Protein AF-X0W3Q6-F1 (afdb_monomer_lite)

Organism: NCBI:txid412755

pLDDT: mean 81.54, std 12.42, range [46.34, 95.19]

Radius of gyration: 30.6 Å; chains: 1; bounding box: 68×30×89 Å

Structure (mmCIF, N/CA/C/O backbone):
data_AF-X0W3Q6-F1
#
_entry.id   AF-X0W3Q6-F1
#
loop_
_atom_site.group_PDB
_atom_site.id
_atom_site.type_symbol
_atom_site.label_atom_id
_atom_site.label_alt_id
_atom_site.label_comp_id
_atom_site.label_asym_id
_atom_site.label_entity_id
_atom_site.label_seq_id
_atom_site.pdbx_PDB_ins_code
_atom_site.Cartn_x
_atom_site.Cartn_y
_atom_site.Cartn_z
_atom_site.occupancy
_atom_site.B_iso_or_equiv
_atom_site.auth_seq_id
_atom_site.auth_comp_id
_atom_site.auth_asym_id
_atom_site.auth_atom_id
_atom_site.pdbx_PDB_model_num
ATOM 1 N N . MET A 1 1 ? -10.910 -12.663 31.900 1.00 65.50 1 MET A N 1
ATOM 2 C CA . MET A 1 1 ? -11.424 -12.763 33.274 1.00 65.50 1 MET A CA 1
ATOM 3 C C . MET A 1 1 ? -12.333 -11.570 33.525 1.00 65.50 1 MET A C 1
ATOM 5 O O . MET A 1 1 ? -13.528 -11.767 33.482 1.00 65.50 1 MET A O 1
ATOM 9 N N . GLU A 1 2 ? -11.814 -10.348 33.503 1.00 75.50 2 GLU A N 1
ATOM 10 C CA . GLU A 1 2 ? -12.543 -9.056 33.569 1.00 75.50 2 GLU A CA 1
ATOM 11 C C . GLU A 1 2 ? -13.920 -8.941 32.879 1.00 75.50 2 GLU A C 1
ATOM 13 O O . GLU A 1 2 ? -14.915 -8.566 33.488 1.00 75.50 2 GLU A O 1
ATOM 18 N N . PHE A 1 3 ? -14.022 -9.286 31.587 1.00 84.75 3 PHE A N 1
ATOM 19 C CA . PHE A 1 3 ? -15.305 -9.237 30.864 1.00 84.75 3 PHE A CA 1
ATOM 20 C C . PHE A 1 3 ? -16.333 -10.222 31.437 1.00 84.75 3 PHE A C 1
ATOM 22 O O . PHE A 1 3 ? -17.526 -9.942 31.452 1.00 84.75 3 PHE A O 1
ATOM 29 N N . ILE A 1 4 ? -15.854 -11.376 31.903 1.00 88.94 4 ILE A N 1
ATOM 30 C CA . ILE A 1 4 ? -16.673 -12.423 32.513 1.00 88.94 4 ILE A CA 1
ATOM 31 C C . ILE A 1 4 ? -17.141 -11.953 33.893 1.00 88.94 4 ILE A C 1
ATOM 33 O O . ILE A 1 4 ? -18.298 -12.152 34.231 1.00 88.94 4 ILE A O 1
ATOM 37 N N . GLU A 1 5 ? -16.282 -11.272 34.653 1.00 89.88 5 GLU A N 1
ATOM 38 C CA . GLU A 1 5 ? -16.641 -10.686 35.948 1.00 89.88 5 GLU A CA 1
ATOM 39 C C . GLU A 1 5 ? -17.729 -9.622 35.808 1.00 89.88 5 GLU A C 1
ATOM 41 O O . GLU A 1 5 ? -18.744 -9.685 36.497 1.00 89.88 5 GLU A O 1
ATOM 46 N N . ALA A 1 6 ? -17.589 -8.709 34.848 1.00 90.69 6 ALA A N 1
ATOM 47 C CA . ALA A 1 6 ? -18.643 -7.746 34.571 1.00 90.69 6 ALA A CA 1
ATOM 48 C C . ALA A 1 6 ? -19.956 -8.412 34.129 1.00 90.69 6 ALA A C 1
ATOM 50 O O . ALA A 1 6 ? -21.031 -7.996 34.555 1.00 90.69 6 ALA A O 1
ATOM 51 N N . PHE A 1 7 ? -19.885 -9.480 33.330 1.00 92.75 7 PHE A N 1
ATOM 52 C CA . PHE A 1 7 ? -21.066 -10.263 32.965 1.00 92.75 7 PHE A CA 1
ATOM 53 C C . PHE A 1 7 ? -21.699 -10.971 34.165 1.00 92.75 7 PHE A C 1
ATOM 55 O O . PHE A 1 7 ? -22.921 -10.976 34.279 1.00 92.75 7 PHE A O 1
ATOM 62 N N . HIS A 1 8 ? -20.899 -11.507 35.086 1.00 94.00 8 HIS A N 1
ATOM 63 C CA . HIS A 1 8 ? -21.403 -12.091 36.326 1.00 94.00 8 HIS A CA 1
ATOM 64 C C . HIS A 1 8 ? -22.019 -11.044 37.253 1.00 94.00 8 HIS A C 1
ATOM 66 O O . HIS A 1 8 ? -22.995 -11.354 37.928 1.00 94.00 8 HIS A O 1
ATOM 72 N N . LEU A 1 9 ? -21.514 -9.807 37.275 1.00 93.19 9 LEU A N 1
ATOM 73 C CA . LEU A 1 9 ? -22.143 -8.700 38.005 1.00 93.19 9 LEU A CA 1
ATOM 74 C C . LEU A 1 9 ? -23.508 -8.338 37.402 1.00 93.19 9 LEU A C 1
ATOM 76 O O . LEU A 1 9 ? -24.475 -8.158 38.145 1.00 93.19 9 LEU A O 1
ATOM 80 N N . ILE A 1 10 ? -23.615 -8.309 36.069 1.00 93.69 10 ILE A N 1
ATOM 81 C CA . ILE A 1 10 ? -24.892 -8.112 35.366 1.00 93.69 10 ILE A CA 1
ATOM 82 C C . ILE A 1 10 ? -25.853 -9.267 35.672 1.00 93.69 10 ILE A C 1
ATOM 84 O O . ILE A 1 10 ? -27.003 -9.025 36.029 1.00 93.69 10 ILE A O 1
ATOM 88 N N . GLU A 1 11 ? -25.394 -10.513 35.585 1.00 93.81 11 GLU A N 1
ATOM 89 C CA . GLU A 1 11 ? -26.197 -11.701 35.890 1.00 93.81 11 GLU A CA 1
ATOM 90 C C . GLU A 1 11 ? -26.662 -11.709 37.353 1.00 93.81 11 GLU A C 1
ATOM 92 O O . GLU A 1 11 ? -27.844 -11.896 37.626 1.00 93.81 11 GLU A O 1
ATOM 97 N N . SER A 1 12 ? -25.764 -11.417 38.296 1.00 93.38 12 SER A N 1
ATOM 98 C CA . SER A 1 12 ? -26.073 -11.344 39.730 1.00 93.38 12 SER A CA 1
ATOM 99 C C . SER A 1 12 ? -27.100 -10.255 40.038 1.00 93.38 12 SER A C 1
ATOM 101 O O . SER A 1 12 ? -27.934 -10.432 40.923 1.00 93.38 12 SER A O 1
ATOM 103 N N . SER A 1 13 ? -27.104 -9.158 39.271 1.00 94.19 13 SER A N 1
ATOM 104 C CA . SER A 1 13 ? -28.107 -8.097 39.414 1.00 94.19 13 SER A CA 1
ATOM 105 C C . SER A 1 13 ? -29.538 -8.575 39.116 1.00 94.19 13 SER A C 1
ATOM 107 O O . SER A 1 13 ? -30.487 -8.014 39.662 1.00 94.19 13 SER A O 1
ATOM 109 N N . LEU A 1 14 ? -29.715 -9.629 38.304 1.00 92.50 14 LEU A N 1
ATOM 110 C CA . LEU A 1 14 ? -31.033 -10.203 37.990 1.00 92.50 14 LEU A CA 1
ATOM 111 C C . LEU A 1 14 ? -31.634 -10.987 39.163 1.00 92.50 14 LEU A C 1
ATOM 113 O O . LEU A 1 14 ? -32.852 -11.145 39.224 1.00 92.50 14 LEU A O 1
ATOM 117 N N . TYR A 1 15 ? -30.795 -11.465 40.083 1.00 92.94 15 TYR A N 1
ATOM 118 C CA . TYR A 1 15 ? -31.214 -12.228 41.258 1.00 92.94 15 TYR A CA 1
ATOM 119 C C . TYR A 1 15 ? -31.357 -11.361 42.514 1.00 92.94 15 TYR A C 1
ATOM 121 O O . TYR A 1 15 ? -31.735 -11.875 43.568 1.00 92.94 15 TYR A O 1
ATOM 129 N N . GLU A 1 16 ? -31.073 -10.057 42.422 1.00 92.38 16 GLU A N 1
ATOM 130 C CA . GLU A 1 16 ? -31.177 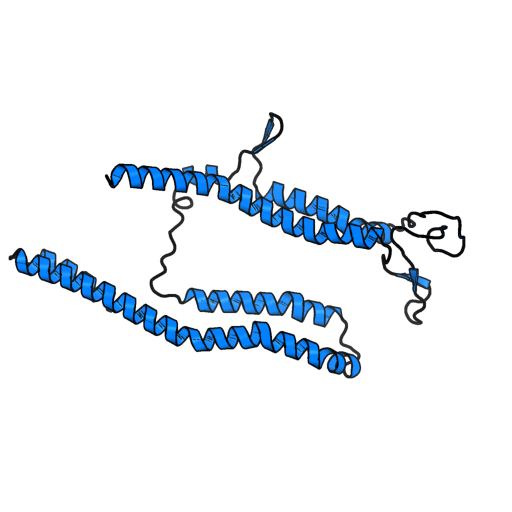-9.163 43.568 1.00 92.38 16 GLU A CA 1
ATOM 131 C C . GLU A 1 16 ? -32.609 -8.710 43.851 1.00 92.38 16 GLU A C 1
ATOM 133 O O . GLU A 1 16 ? -33.370 -8.325 42.962 1.00 92.38 16 GLU A O 1
ATOM 138 N N . SER A 1 17 ? -32.963 -8.727 45.136 1.00 88.31 17 SER A N 1
ATOM 139 C CA . SER A 1 17 ? -34.328 -8.443 45.601 1.00 88.31 17 SER A CA 1
ATOM 140 C C . SER A 1 17 ? -34.601 -6.950 45.798 1.00 88.31 17 SER A C 1
ATOM 142 O O . SER A 1 17 ? -35.742 -6.507 45.652 1.00 88.31 17 SER A O 1
ATOM 144 N N . SER A 1 18 ? -33.569 -6.154 46.106 1.00 93.62 18 SER A N 1
ATOM 145 C CA . SER A 1 18 ? -33.700 -4.707 46.282 1.00 93.62 18 SER A CA 1
ATOM 146 C C . SER A 1 18 ? -33.246 -3.944 45.037 1.00 93.62 18 SER A C 1
ATOM 148 O O . SER A 1 18 ? -32.168 -4.166 44.480 1.00 93.62 18 SER A O 1
ATOM 150 N N . ASN A 1 19 ? -34.075 -2.994 44.600 1.00 91.00 19 ASN A N 1
ATOM 151 C CA . ASN A 1 19 ? -33.812 -2.230 43.380 1.00 91.00 19 ASN A CA 1
ATOM 152 C C . ASN A 1 19 ? -32.535 -1.373 43.478 1.00 91.00 19 ASN A C 1
ATOM 154 O O . ASN A 1 19 ? -31.835 -1.199 42.487 1.00 91.00 19 ASN A O 1
ATOM 158 N N . GLU A 1 20 ? -32.215 -0.871 44.670 1.00 94.44 20 GLU A N 1
ATOM 159 C CA . GLU A 1 20 ? -31.005 -0.082 44.928 1.00 94.44 20 GLU A CA 1
ATOM 160 C C . GLU A 1 20 ? -29.727 -0.912 44.734 1.00 94.44 20 GLU A C 1
ATOM 162 O O . GLU A 1 20 ? -28.790 -0.474 44.070 1.00 94.44 20 GLU A O 1
ATOM 167 N N . ARG A 1 21 ? -29.718 -2.157 45.222 1.00 91.38 21 ARG A N 1
ATOM 168 C CA . ARG A 1 21 ? -28.568 -3.066 45.115 1.00 91.38 21 ARG A CA 1
ATOM 169 C C . ARG A 1 21 ? -28.396 -3.607 43.698 1.00 91.38 21 ARG A C 1
ATOM 171 O O . ARG A 1 21 ? -27.273 -3.737 43.218 1.00 91.38 21 ARG A O 1
ATOM 178 N N . ARG A 1 22 ? -29.510 -3.821 42.989 1.00 93.94 22 ARG A N 1
ATOM 179 C CA . ARG A 1 22 ? -29.509 -4.107 41.548 1.00 93.94 22 ARG A CA 1
ATOM 180 C C . ARG A 1 22 ? -28.828 -2.992 40.753 1.00 93.94 22 ARG A C 1
ATOM 182 O O . ARG A 1 22 ? -27.943 -3.281 39.954 1.00 93.94 22 ARG A O 1
ATOM 189 N N . LEU A 1 23 ? -29.213 -1.733 40.982 1.00 93.62 23 LEU A N 1
ATOM 190 C CA . LEU A 1 23 ? -28.605 -0.583 40.304 1.00 93.62 23 LEU A CA 1
ATOM 191 C C . LEU A 1 23 ? -27.118 -0.447 40.651 1.00 93.62 23 LEU A C 1
ATOM 193 O O . LEU A 1 23 ? -26.311 -0.297 39.741 1.00 93.62 23 LEU A O 1
ATOM 197 N N . SER A 1 24 ? -26.732 -0.615 41.922 1.00 94.44 24 SER A N 1
ATOM 198 C CA . SER A 1 24 ? -25.316 -0.527 42.301 1.00 94.44 24 SER A CA 1
ATOM 199 C C . SER A 1 24 ? -24.453 -1.620 41.659 1.00 94.44 24 SER A C 1
ATOM 201 O O . SER A 1 24 ? -23.296 -1.372 41.333 1.00 94.44 24 SER A O 1
ATOM 203 N N . LEU A 1 25 ? -24.986 -2.837 41.474 1.00 93.94 25 LEU A N 1
ATOM 204 C CA . LEU A 1 25 ? -24.281 -3.917 40.770 1.00 93.94 25 LEU A CA 1
ATOM 205 C C . LEU A 1 25 ? -24.125 -3.623 39.275 1.00 93.94 25 LEU A C 1
ATOM 207 O O . LEU A 1 25 ? -23.065 -3.895 38.712 1.00 93.94 25 LEU A O 1
ATOM 211 N N . LEU A 1 26 ? -25.149 -3.044 38.643 1.00 94.00 26 LEU A N 1
ATOM 212 C CA . LEU A 1 26 ? -25.072 -2.609 37.248 1.00 94.00 26 LEU A CA 1
ATOM 213 C C . LEU A 1 26 ? -24.040 -1.491 37.076 1.00 94.00 26 LEU A C 1
ATOM 215 O O . LEU A 1 26 ? -23.174 -1.606 36.208 1.00 94.00 26 LEU A O 1
ATOM 219 N N . ASP A 1 27 ? -24.052 -0.478 37.942 1.00 94.56 27 ASP A N 1
ATOM 220 C CA . ASP A 1 27 ? -23.042 0.586 37.941 1.00 94.56 27 ASP A CA 1
ATOM 221 C C . ASP A 1 27 ? -21.639 0.015 38.154 1.00 94.56 27 ASP A C 1
ATOM 223 O O . ASP A 1 27 ? -20.701 0.385 37.446 1.00 94.56 27 ASP A O 1
ATOM 227 N N . LYS A 1 28 ? -21.492 -0.961 39.060 1.00 94.12 28 LYS A N 1
ATOM 228 C CA . LYS A 1 28 ? -20.208 -1.630 39.273 1.00 94.12 28 LYS A CA 1
ATOM 229 C C . LYS A 1 28 ? -19.759 -2.426 38.050 1.00 94.12 28 LYS A C 1
ATOM 231 O O . LYS A 1 28 ? -18.580 -2.398 37.716 1.00 94.12 28 LYS A O 1
ATOM 236 N N . SER A 1 29 ? -20.677 -3.100 37.360 1.00 94.31 29 SER A N 1
ATOM 237 C CA . SER A 1 29 ? -20.360 -3.824 36.125 1.00 94.31 29 SER A CA 1
ATOM 238 C C . SER A 1 29 ? -19.881 -2.887 35.012 1.00 94.31 29 SER A C 1
ATOM 240 O O . SER A 1 29 ? -18.928 -3.212 34.304 1.00 94.31 29 SER A O 1
ATOM 242 N N . LEU A 1 30 ? -20.485 -1.699 34.898 1.00 91.81 30 LEU A N 1
ATOM 243 C CA . LEU A 1 30 ? -20.070 -0.670 33.948 1.00 91.81 30 LEU A CA 1
ATOM 244 C C . LEU A 1 30 ? -18.689 -0.115 34.300 1.00 91.81 30 LEU A C 1
ATOM 246 O O . LEU A 1 30 ? -17.827 -0.039 33.428 1.00 91.81 30 LEU A O 1
ATOM 250 N N . ASP A 1 31 ? -18.473 0.222 35.571 1.00 94.38 31 ASP A N 1
ATOM 251 C CA . ASP A 1 31 ? -17.196 0.713 36.097 1.00 94.38 31 ASP A CA 1
ATOM 252 C C . ASP A 1 31 ? -16.052 -0.274 35.821 1.00 94.38 31 ASP A C 1
ATOM 254 O O . ASP A 1 31 ? -15.012 0.115 35.285 1.00 94.38 31 ASP A O 1
ATOM 258 N N . VAL A 1 32 ? -16.277 -1.567 36.084 1.00 93.94 32 VAL A N 1
ATOM 259 C CA . VAL A 1 32 ? -15.313 -2.636 35.788 1.00 93.94 32 VAL A CA 1
ATOM 260 C C . VAL A 1 32 ? -15.036 -2.712 34.285 1.00 93.94 32 VAL A C 1
ATOM 262 O O . VAL A 1 32 ? -13.881 -2.650 33.881 1.00 93.94 32 VAL A O 1
ATOM 265 N N . ILE A 1 33 ? -16.055 -2.762 33.416 1.00 91.25 33 ILE A N 1
ATOM 266 C CA . ILE A 1 33 ? -15.826 -2.836 31.956 1.00 91.25 33 ILE A CA 1
ATOM 267 C C . ILE A 1 33 ? -15.031 -1.635 31.445 1.00 91.25 33 ILE A C 1
ATOM 269 O O . ILE A 1 33 ? -14.123 -1.804 30.622 1.00 91.25 33 ILE A O 1
ATOM 273 N N . LEU A 1 34 ? -15.386 -0.426 31.879 1.00 90.19 34 LEU A N 1
ATOM 274 C CA . LEU A 1 34 ? -14.767 0.805 31.400 1.00 90.19 34 LEU A CA 1
ATOM 275 C C . LEU A 1 34 ? -13.324 0.928 31.885 1.00 90.19 34 LEU A C 1
ATOM 277 O O . LEU A 1 34 ? -12.436 1.177 31.065 1.00 90.19 34 LEU A O 1
ATOM 281 N N . THR A 1 35 ? -13.088 0.697 33.176 1.00 92.50 35 THR A N 1
ATOM 282 C CA . THR A 1 35 ? -11.751 0.747 33.779 1.00 92.50 35 THR A CA 1
ATOM 283 C C . THR A 1 35 ? -10.838 -0.295 33.144 1.00 92.50 35 THR A C 1
ATOM 285 O O . THR A 1 35 ? -9.761 0.038 32.658 1.00 92.50 35 THR A O 1
ATOM 288 N N . GLU A 1 36 ? -11.313 -1.527 32.985 1.00 89.94 36 GLU A N 1
ATOM 289 C CA . GLU A 1 36 ? -10.529 -2.609 32.384 1.00 89.94 36 GLU A CA 1
ATOM 290 C C . GLU A 1 36 ? -10.239 -2.380 30.898 1.00 89.94 36 GLU A C 1
ATOM 292 O O . GLU A 1 36 ? -9.167 -2.709 30.379 1.00 89.94 36 GLU A O 1
ATOM 297 N N . THR A 1 37 ? -11.191 -1.791 30.173 1.00 88.75 37 THR A N 1
ATOM 298 C CA . THR A 1 37 ? -10.968 -1.393 28.779 1.00 88.75 37 THR A CA 1
ATOM 299 C C . THR A 1 37 ? -9.913 -0.295 28.690 1.00 88.75 37 THR A C 1
ATOM 301 O O . THR A 1 37 ? -9.049 -0.344 27.806 1.00 88.75 37 THR A O 1
ATOM 304 N N . TYR A 1 38 ? -9.958 0.674 29.605 1.00 90.00 38 TYR A N 1
ATOM 305 C CA . TYR A 1 38 ? -8.978 1.746 29.695 1.00 90.00 38 TYR A CA 1
ATOM 306 C C . TYR A 1 38 ? -7.579 1.204 30.012 1.00 90.00 38 TYR A C 1
ATOM 308 O O . TYR A 1 38 ? -6.636 1.483 29.269 1.00 90.00 38 TYR A O 1
ATOM 316 N N . GLU A 1 39 ? -7.443 0.360 31.034 1.00 91.38 39 GLU A N 1
ATOM 317 C CA . GLU A 1 39 ? -6.160 -0.227 31.428 1.00 91.38 39 GLU A CA 1
ATOM 318 C C . GLU A 1 39 ? -5.556 -1.095 30.318 1.00 91.38 39 GLU A C 1
ATOM 320 O O . GLU A 1 39 ? -4.373 -0.959 29.988 1.00 91.38 39 GLU A O 1
ATOM 325 N N . LYS A 1 40 ? -6.363 -1.921 29.637 1.00 89.81 40 LYS A N 1
ATOM 326 C CA . LYS A 1 40 ? -5.898 -2.691 28.469 1.00 89.81 40 LYS A CA 1
ATOM 327 C C . LYS A 1 40 ? -5.403 -1.798 27.346 1.00 89.81 40 LYS A C 1
ATOM 329 O O . LYS A 1 40 ? -4.399 -2.119 26.707 1.00 89.81 40 LYS A O 1
ATOM 334 N N . MET A 1 41 ? -6.096 -0.692 27.082 1.00 89.44 41 MET A N 1
ATOM 335 C CA . MET A 1 41 ? -5.671 0.261 26.063 1.00 89.44 41 MET A CA 1
ATOM 336 C C . MET A 1 41 ? -4.366 0.957 26.464 1.00 89.44 41 MET A C 1
ATOM 338 O O . 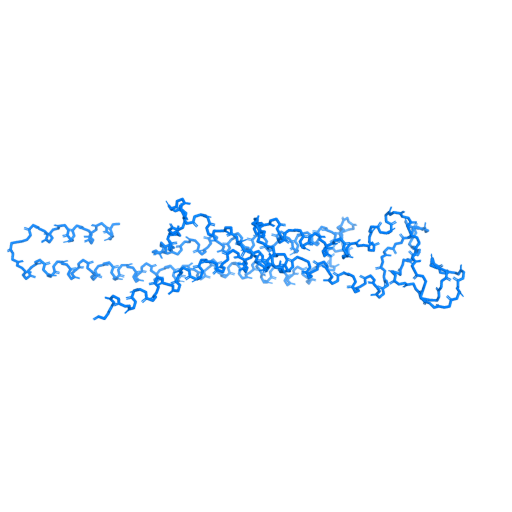MET A 1 41 ? -3.486 1.113 25.616 1.00 89.44 41 MET A O 1
ATOM 342 N N . LEU A 1 42 ? -4.208 1.311 27.741 1.00 91.69 42 LEU A N 1
ATOM 343 C CA . LEU A 1 42 ? -2.993 1.913 28.286 1.00 91.69 42 LEU A CA 1
ATOM 344 C C . LEU A 1 42 ? -1.792 0.965 28.156 1.00 91.69 42 LEU A C 1
ATOM 346 O O . LEU A 1 42 ? -0.750 1.346 27.616 1.00 91.69 42 LEU A O 1
ATOM 350 N N . HIS A 1 43 ? -1.954 -0.294 28.567 1.00 91.81 43 HIS A N 1
ATOM 351 C CA . HIS A 1 43 ? -0.923 -1.318 28.411 1.00 91.81 43 HIS A CA 1
ATOM 352 C C . HIS A 1 43 ? -0.593 -1.587 26.943 1.00 91.81 43 HIS A C 1
ATOM 354 O O . HIS A 1 43 ? 0.582 -1.687 26.587 1.00 91.81 43 HIS A O 1
ATOM 360 N N . TYR A 1 44 ? -1.602 -1.658 26.072 1.00 90.19 44 TYR A N 1
ATOM 361 C CA . TYR A 1 44 ? -1.388 -1.775 24.632 1.00 90.19 44 TYR A CA 1
ATOM 362 C C . TYR A 1 44 ? -0.568 -0.602 24.089 1.00 90.19 44 TYR A C 1
ATOM 364 O O . TYR A 1 44 ? 0.421 -0.834 23.398 1.00 90.19 44 TYR A O 1
ATOM 372 N N . ALA A 1 45 ? -0.925 0.640 24.432 1.00 90.19 45 ALA A N 1
ATOM 373 C CA . ALA A 1 45 ? -0.221 1.833 23.971 1.00 90.19 45 ALA A CA 1
ATOM 374 C C . ALA A 1 45 ? 1.252 1.830 24.406 1.00 90.19 45 ALA A C 1
ATOM 376 O O . ALA A 1 45 ? 2.139 2.101 23.594 1.00 90.19 45 ALA A O 1
ATOM 377 N N . HIS A 1 46 ? 1.525 1.451 25.657 1.00 91.88 46 HIS A N 1
ATOM 378 C CA . HIS A 1 46 ? 2.889 1.324 26.160 1.00 91.88 46 HIS A CA 1
ATOM 379 C C . HIS A 1 46 ? 3.673 0.222 25.425 1.00 91.88 46 HIS A C 1
ATOM 381 O O . HIS A 1 46 ? 4.797 0.444 24.965 1.00 91.88 46 HIS A O 1
ATOM 387 N N . ASN A 1 47 ? 3.058 -0.947 25.238 1.00 91.19 47 ASN A N 1
ATOM 388 C CA . ASN A 1 47 ? 3.678 -2.089 24.564 1.00 91.19 47 ASN A CA 1
ATOM 389 C C . ASN A 1 47 ? 3.880 -1.863 23.060 1.00 91.19 47 ASN A C 1
ATOM 391 O O . ASN A 1 47 ? 4.750 -2.495 22.462 1.00 91.19 47 ASN A O 1
ATOM 395 N N . LEU A 1 48 ? 3.139 -0.935 22.448 1.00 91.94 48 LEU A N 1
ATOM 396 C CA . LEU A 1 48 ? 3.272 -0.576 21.037 1.00 91.94 48 LEU A CA 1
ATOM 397 C C . LEU A 1 48 ? 4.586 0.148 20.715 1.00 91.94 48 LEU A C 1
ATOM 399 O O . LEU A 1 48 ? 5.036 0.120 19.568 1.00 91.94 48 LEU A O 1
ATOM 403 N N . LYS A 1 49 ? 5.230 0.770 21.711 1.00 91.31 49 LYS A N 1
ATOM 404 C CA . LYS A 1 49 ? 6.439 1.587 21.523 1.00 91.31 49 LYS A CA 1
ATOM 405 C C . LYS A 1 49 ? 7.594 0.803 20.901 1.00 91.31 49 LYS A C 1
ATOM 407 O O . LYS A 1 49 ? 8.242 1.290 19.974 1.00 91.31 49 LYS A O 1
ATOM 412 N N . SER A 1 50 ? 7.859 -0.403 21.403 1.00 92.06 50 SER A N 1
ATOM 413 C CA . SER A 1 50 ? 8.969 -1.232 20.912 1.00 92.06 50 SER A CA 1
ATOM 414 C C . SER A 1 50 ? 8.721 -1.739 19.479 1.00 92.06 50 SER A C 1
ATOM 416 O O . SER A 1 50 ? 9.547 -1.461 18.605 1.00 92.06 50 SER A O 1
ATOM 418 N N . PRO A 1 51 ? 7.566 -2.362 19.164 1.00 92.25 51 PRO A N 1
ATOM 419 C CA . PRO A 1 51 ? 7.241 -2.773 17.801 1.00 92.25 51 PRO A CA 1
ATOM 420 C C . PRO A 1 51 ? 7.221 -1.621 16.790 1.00 92.25 51 PRO A C 1
ATOM 422 O O . PRO A 1 51 ? 7.714 -1.788 15.676 1.00 92.25 51 PRO A O 1
ATOM 425 N N . ILE A 1 52 ? 6.700 -0.445 17.164 1.00 92.44 52 ILE A N 1
ATOM 426 C CA . ILE A 1 52 ? 6.709 0.734 16.284 1.00 92.44 52 ILE A CA 1
ATOM 427 C C . ILE A 1 52 ? 8.136 1.209 16.026 1.00 92.44 52 ILE A C 1
ATOM 429 O O . ILE A 1 52 ? 8.482 1.491 14.881 1.00 92.44 52 ILE A O 1
ATOM 433 N N . THR A 1 53 ? 8.979 1.263 17.060 1.00 93.50 53 THR A N 1
ATOM 434 C CA . THR A 1 53 ? 10.397 1.609 16.889 1.00 93.50 53 THR A CA 1
ATOM 435 C C . THR A 1 53 ? 11.075 0.632 15.931 1.00 93.50 53 THR A C 1
ATOM 437 O O . THR A 1 53 ? 11.762 1.058 15.012 1.00 93.50 53 THR A O 1
ATOM 440 N N . MET A 1 54 ? 10.838 -0.671 16.078 1.00 92.88 54 MET A N 1
ATOM 441 C CA . MET A 1 54 ? 11.391 -1.685 15.178 1.00 92.88 54 MET A CA 1
ATOM 442 C C . MET A 1 54 ? 10.897 -1.518 13.730 1.00 92.88 54 MET A C 1
ATOM 444 O O . MET A 1 54 ? 11.698 -1.594 12.799 1.00 92.88 54 MET A O 1
ATOM 448 N N . LEU A 1 55 ? 9.617 -1.187 13.533 1.00 93.94 55 LEU A N 1
ATOM 449 C CA . LEU A 1 55 ? 9.074 -0.855 12.215 1.00 93.94 55 LEU A CA 1
ATOM 450 C C . LEU A 1 55 ? 9.722 0.408 11.633 1.00 93.94 55 LEU A C 1
ATOM 452 O O . LEU A 1 55 ? 10.043 0.423 10.450 1.00 93.94 55 LEU A O 1
ATOM 456 N N . HIS A 1 56 ? 9.975 1.436 12.444 1.00 93.62 56 HIS A N 1
ATOM 457 C CA . HIS A 1 56 ? 10.706 2.634 12.024 1.00 93.62 56 HIS A CA 1
ATOM 458 C C . HIS A 1 56 ? 12.154 2.307 11.624 1.00 93.62 56 HIS A C 1
ATOM 460 O O . HIS A 1 56 ? 12.622 2.744 10.573 1.00 93.62 56 HIS A O 1
ATOM 466 N N . MET A 1 57 ? 12.854 1.484 12.411 1.00 94.00 57 MET A N 1
ATOM 467 C CA . MET A 1 57 ? 14.210 1.040 12.076 1.00 94.00 57 MET A CA 1
ATOM 468 C C . MET A 1 57 ? 14.237 0.302 10.730 1.00 94.00 57 MET A C 1
ATOM 470 O O . MET A 1 57 ? 15.080 0.592 9.885 1.00 94.00 57 MET A O 1
ATOM 474 N N . LEU A 1 58 ? 13.300 -0.622 10.507 1.00 93.31 58 LEU A N 1
ATOM 475 C CA . LEU A 1 58 ? 13.238 -1.429 9.287 1.00 93.31 58 LEU A CA 1
ATOM 476 C C . LEU A 1 58 ? 12.709 -0.644 8.076 1.00 93.31 58 LEU A C 1
ATOM 478 O O . LEU A 1 58 ? 13.171 -0.851 6.959 1.00 93.31 58 LEU A O 1
ATOM 482 N N . GLY A 1 59 ? 11.741 0.246 8.284 1.00 92.31 59 GLY A N 1
ATOM 483 C CA . GLY A 1 59 ? 11.042 0.965 7.221 1.00 92.31 59 GLY A CA 1
ATOM 484 C C . GLY A 1 59 ? 11.651 2.310 6.836 1.00 92.31 59 GLY A C 1
ATOM 485 O O . GLY A 1 59 ? 11.368 2.790 5.745 1.00 92.31 59 GLY A O 1
ATOM 486 N N . VAL A 1 60 ? 12.475 2.914 7.698 1.00 93.56 60 VAL A N 1
ATOM 487 C CA . VAL A 1 60 ? 13.105 4.224 7.449 1.00 93.56 60 VAL A CA 1
ATOM 488 C C . VAL A 1 60 ? 14.625 4.110 7.467 1.00 93.56 60 VAL A C 1
ATOM 490 O O . VAL A 1 60 ? 15.282 4.463 6.491 1.00 93.56 60 VAL A O 1
ATOM 493 N N . ILE A 1 61 ? 15.201 3.573 8.544 1.00 94.44 61 ILE A N 1
ATOM 494 C CA . ILE A 1 61 ? 16.657 3.607 8.751 1.00 94.44 61 ILE A CA 1
ATOM 495 C C . ILE A 1 61 ? 17.399 2.589 7.880 1.00 94.44 61 ILE A C 1
ATOM 497 O O . ILE A 1 61 ? 18.385 2.951 7.241 1.00 94.44 61 ILE A O 1
ATOM 501 N N . LEU A 1 62 ? 16.929 1.339 7.812 1.00 91.31 62 LEU A N 1
ATOM 502 C CA . LEU A 1 62 ? 17.502 0.309 6.938 1.00 91.31 62 LEU A CA 1
ATOM 503 C C . LEU A 1 62 ? 17.564 0.763 5.463 1.00 91.31 62 LEU A C 1
ATOM 505 O O . LEU A 1 62 ? 18.622 0.597 4.859 1.00 91.31 62 LEU A O 1
ATOM 509 N N . PRO A 1 63 ? 16.509 1.375 4.889 1.00 89.88 63 PRO A N 1
ATOM 510 C CA . PRO A 1 63 ? 16.581 1.977 3.565 1.00 89.88 63 PRO A CA 1
ATOM 511 C C . PRO A 1 63 ? 17.704 3.022 3.436 1.00 89.88 63 PRO A C 1
ATOM 513 O O . PRO A 1 63 ? 18.564 2.902 2.565 1.00 89.88 63 PRO A O 1
ATOM 516 N N . ILE A 1 64 ? 17.746 4.014 4.332 1.00 92.38 64 ILE A N 1
ATOM 517 C CA . ILE A 1 64 ? 18.747 5.094 4.290 1.00 92.38 64 ILE A CA 1
ATOM 518 C C . ILE A 1 64 ? 20.167 4.520 4.331 1.00 92.38 64 ILE A C 1
ATOM 520 O O . ILE A 1 64 ? 21.007 4.885 3.510 1.00 92.38 64 ILE A O 1
ATOM 524 N N . LEU A 1 65 ? 20.423 3.579 5.244 1.00 90.75 65 LEU A N 1
ATOM 525 C CA . LEU A 1 65 ? 21.702 2.873 5.322 1.00 90.75 65 LEU A CA 1
ATOM 526 C C . LEU A 1 65 ? 21.985 2.088 4.041 1.00 90.75 65 LEU A C 1
ATOM 528 O O . LEU A 1 65 ? 23.099 2.150 3.529 1.00 90.75 65 LEU A O 1
ATOM 532 N N . GLY A 1 66 ? 20.974 1.405 3.501 1.00 88.06 66 GLY A N 1
ATOM 533 C CA . GLY A 1 66 ? 21.029 0.686 2.232 1.00 88.06 66 GLY A CA 1
ATOM 534 C C . GLY A 1 66 ? 21.498 1.568 1.077 1.00 88.06 66 GLY A C 1
ATOM 535 O O . GLY A 1 66 ? 22.364 1.158 0.311 1.00 88.06 66 GLY A O 1
ATOM 536 N N . LEU A 1 67 ? 20.989 2.798 0.988 1.00 87.19 67 LEU A N 1
ATOM 537 C CA . LEU A 1 67 ? 21.391 3.770 -0.029 1.00 87.19 67 LEU A CA 1
ATOM 538 C C . LEU A 1 67 ? 22.859 4.189 0.143 1.00 87.19 67 LEU A C 1
ATOM 540 O O . LEU A 1 67 ? 23.597 4.255 -0.837 1.00 87.19 67 LEU A O 1
ATOM 544 N N . VAL A 1 68 ? 23.309 4.401 1.382 1.00 90.62 68 VAL 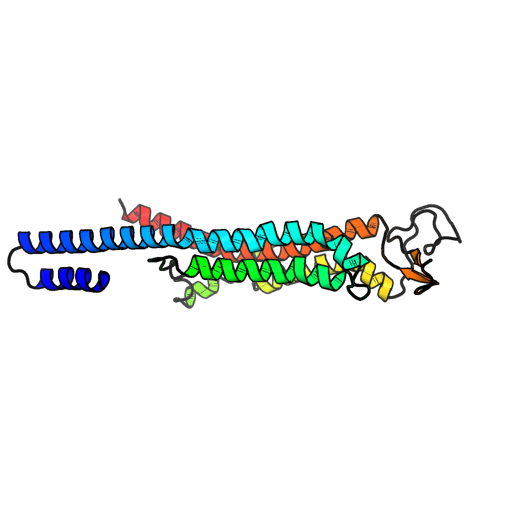A N 1
ATOM 545 C CA . VAL A 1 68 ? 24.698 4.791 1.685 1.00 90.62 68 VAL A CA 1
ATOM 546 C C . VAL A 1 68 ? 25.700 3.670 1.379 1.00 90.62 68 VAL A C 1
ATOM 548 O O . VAL A 1 68 ? 26.784 3.948 0.874 1.00 90.62 68 VAL A O 1
ATOM 551 N N . ILE A 1 69 ? 25.360 2.406 1.655 1.00 88.75 69 ILE A N 1
ATOM 552 C CA . ILE A 1 69 ? 26.260 1.259 1.419 1.00 88.75 69 ILE A CA 1
ATOM 553 C C . ILE A 1 69 ? 26.231 0.747 -0.027 1.00 88.75 69 ILE A C 1
ATOM 555 O O . ILE A 1 69 ? 27.125 0.003 -0.431 1.00 88.75 69 ILE A O 1
ATOM 559 N N . LEU A 1 70 ? 25.220 1.133 -0.810 1.00 86.31 70 LEU A N 1
ATOM 560 C CA . LEU A 1 70 ? 25.007 0.672 -2.182 1.00 86.31 70 LEU A CA 1
ATOM 561 C C . LEU A 1 70 ? 26.251 0.813 -3.077 1.00 86.31 70 LEU A C 1
ATOM 563 O O . LEU A 1 70 ? 26.590 -0.169 -3.740 1.00 86.31 70 LEU A O 1
ATOM 567 N N . PRO A 1 71 ? 26.981 1.948 -3.082 1.00 84.62 71 PRO A N 1
ATOM 568 C CA . PRO A 1 71 ? 28.175 2.098 -3.912 1.00 84.62 71 PRO A CA 1
ATOM 569 C C . PRO A 1 71 ? 29.277 1.095 -3.556 1.00 84.62 71 PRO A C 1
ATOM 571 O O . PRO A 1 71 ? 29.983 0.618 -4.439 1.00 84.62 71 PRO A O 1
ATOM 574 N N . LEU A 1 72 ? 29.406 0.729 -2.275 1.00 87.38 72 LEU A N 1
ATOM 575 C CA . LEU A 1 72 ? 30.368 -0.281 -1.835 1.00 87.38 72 LEU A CA 1
ATOM 576 C C . LEU A 1 72 ? 29.959 -1.659 -2.360 1.00 87.38 72 LEU A C 1
ATOM 578 O O . LEU A 1 72 ? 30.770 -2.353 -2.962 1.00 87.38 72 LEU A O 1
ATOM 582 N N . VAL A 1 73 ? 28.690 -2.038 -2.197 1.00 84.81 73 VAL A N 1
ATOM 583 C CA . VAL A 1 73 ? 28.182 -3.335 -2.669 1.00 84.81 73 VAL A CA 1
ATOM 584 C C . VAL A 1 73 ? 28.377 -3.485 -4.177 1.00 84.81 73 VAL A C 1
ATOM 586 O O . VAL A 1 73 ? 28.869 -4.516 -4.618 1.00 84.81 73 VAL A O 1
ATOM 589 N N . VAL A 1 74 ? 28.059 -2.455 -4.963 1.00 83.31 74 VAL A N 1
ATOM 590 C CA . VAL A 1 74 ? 28.212 -2.495 -6.426 1.00 83.31 74 VAL A CA 1
ATOM 591 C C . VAL A 1 74 ? 29.686 -2.563 -6.844 1.00 83.31 74 VAL A C 1
ATOM 593 O O . VAL A 1 74 ? 30.019 -3.310 -7.760 1.00 83.31 74 VAL A O 1
ATOM 596 N N . ASN A 1 75 ? 30.579 -1.845 -6.156 1.00 84.75 75 ASN A N 1
ATOM 597 C CA . ASN A 1 75 ? 32.006 -1.831 -6.492 1.00 84.75 75 ASN A CA 1
ATOM 598 C C . ASN A 1 75 ? 32.747 -3.106 -6.062 1.00 84.75 75 ASN A C 1
ATOM 600 O O . ASN A 1 75 ? 33.689 -3.519 -6.733 1.00 84.75 75 ASN A O 1
ATOM 604 N N . PHE A 1 76 ? 32.350 -3.723 -4.945 1.00 84.75 76 PHE A N 1
ATOM 605 C CA . PHE A 1 76 ? 33.031 -4.898 -4.389 1.00 84.75 76 PHE A CA 1
ATOM 606 C C . PHE A 1 76 ? 32.378 -6.229 -4.786 1.00 84.75 76 PHE A C 1
ATOM 608 O O . PHE A 1 76 ? 33.054 -7.256 -4.804 1.00 84.75 76 PHE A O 1
ATOM 615 N N . MET A 1 77 ? 31.083 -6.244 -5.120 1.00 80.69 77 MET A N 1
ATOM 616 C CA . MET A 1 77 ? 30.351 -7.452 -5.513 1.00 80.69 77 MET A CA 1
ATOM 617 C C . MET A 1 77 ? 29.963 -7.387 -6.995 1.00 80.69 77 MET A C 1
ATOM 619 O O . MET A 1 77 ? 28.835 -7.050 -7.346 1.00 80.69 77 MET A O 1
ATOM 623 N N . GLY A 1 78 ? 30.885 -7.786 -7.878 1.00 73.44 78 GLY A N 1
ATOM 624 C CA . GLY A 1 78 ? 30.714 -7.697 -9.339 1.00 73.44 78 GLY A CA 1
ATOM 625 C C . GLY A 1 78 ? 29.540 -8.488 -9.943 1.00 73.44 78 GLY A C 1
ATOM 626 O O . GLY A 1 78 ? 29.198 -8.279 -11.101 1.00 73.44 78 GLY A O 1
ATOM 627 N N . ASN A 1 79 ? 28.887 -9.370 -9.178 1.00 81.56 79 ASN A N 1
ATOM 628 C CA . ASN A 1 79 ? 27.709 -10.128 -9.625 1.00 81.56 79 ASN A CA 1
ATOM 629 C C . ASN A 1 79 ? 26.361 -9.498 -9.231 1.00 81.56 79 ASN A C 1
ATOM 631 O O . ASN A 1 79 ? 25.305 -10.025 -9.588 1.00 81.56 79 ASN A O 1
ATOM 635 N N . VAL A 1 80 ? 26.356 -8.387 -8.493 1.00 82.88 80 VAL A N 1
ATOM 636 C CA . VAL A 1 80 ? 25.113 -7.754 -8.045 1.00 82.88 80 VAL A CA 1
ATOM 637 C C . VAL A 1 80 ? 24.606 -6.792 -9.117 1.00 82.88 80 VAL A C 1
ATOM 639 O O . VAL A 1 80 ? 25.049 -5.654 -9.236 1.00 82.88 80 VAL A O 1
ATOM 642 N N . LYS A 1 81 ? 23.638 -7.257 -9.910 1.00 84.62 81 LYS A N 1
ATOM 643 C CA . LYS A 1 81 ? 22.964 -6.436 -10.924 1.00 84.62 81 LYS A CA 1
ATOM 644 C C . LYS A 1 81 ? 21.896 -5.524 -10.309 1.00 84.62 81 LYS A C 1
ATOM 646 O O . LYS A 1 81 ? 21.293 -5.843 -9.282 1.00 84.62 81 LYS A O 1
ATOM 651 N N . TRP A 1 82 ? 21.604 -4.418 -10.995 1.00 80.88 82 TRP A N 1
ATOM 652 C CA . TRP A 1 82 ? 20.671 -3.374 -10.544 1.00 80.88 82 TRP A CA 1
ATOM 653 C C . TRP A 1 82 ? 19.271 -3.903 -10.185 1.00 80.88 82 TRP A C 1
ATOM 655 O O . TRP A 1 82 ? 18.643 -3.402 -9.253 1.00 80.88 82 TRP A O 1
ATOM 665 N N . TYR A 1 83 ? 18.791 -4.945 -10.873 1.00 85.44 83 TYR A N 1
ATOM 666 C CA . TYR A 1 83 ? 17.459 -5.506 -10.639 1.00 85.44 83 TYR A CA 1
ATOM 667 C C . TYR A 1 83 ? 17.336 -6.233 -9.290 1.00 85.44 83 TYR A C 1
ATOM 669 O O . TYR A 1 83 ? 16.255 -6.229 -8.704 1.00 85.44 83 TYR A O 1
ATOM 677 N N . HIS A 1 84 ? 18.422 -6.809 -8.753 1.00 86.94 84 HIS A N 1
ATOM 678 C CA . HIS A 1 84 ? 18.405 -7.429 -7.422 1.00 86.94 84 HIS A CA 1
ATOM 679 C C . HIS A 1 84 ? 18.151 -6.375 -6.339 1.00 86.94 84 HIS A C 1
ATOM 681 O O . HIS A 1 84 ? 17.316 -6.571 -5.454 1.00 86.94 84 HIS A O 1
ATOM 687 N N . LEU A 1 85 ? 18.816 -5.223 -6.457 1.00 86.06 85 LEU A N 1
ATOM 688 C CA . LEU A 1 85 ? 18.603 -4.086 -5.565 1.00 86.06 85 LEU A CA 1
ATOM 689 C C . LEU A 1 85 ? 17.215 -3.482 -5.744 1.00 86.06 85 LEU A C 1
ATOM 691 O O . LEU A 1 85 ? 16.526 -3.231 -4.757 1.00 86.06 85 LEU A O 1
ATOM 695 N N . ALA A 1 86 ? 16.788 -3.291 -6.994 1.00 86.31 86 ALA A N 1
ATOM 696 C CA . ALA A 1 86 ? 15.477 -2.737 -7.294 1.00 86.31 86 ALA A CA 1
ATOM 697 C C . ALA A 1 86 ? 14.352 -3.592 -6.690 1.00 86.31 86 ALA A C 1
ATOM 699 O O . ALA A 1 86 ? 13.427 -3.040 -6.098 1.00 86.31 86 ALA A O 1
ATOM 700 N N . MET A 1 87 ? 14.445 -4.923 -6.779 1.00 90.06 87 MET A N 1
ATOM 701 C CA . MET A 1 87 ? 13.462 -5.838 -6.194 1.00 90.06 87 MET A CA 1
ATOM 702 C C . MET A 1 87 ? 13.484 -5.808 -4.660 1.00 90.06 87 MET A C 1
ATOM 704 O O . MET A 1 87 ? 12.428 -5.730 -4.030 1.00 90.06 87 MET A O 1
ATOM 708 N N . GLY A 1 88 ? 14.668 -5.833 -4.044 1.00 87.81 88 GLY A N 1
ATOM 709 C CA . GLY A 1 88 ? 14.793 -5.791 -2.585 1.00 87.81 88 GLY A CA 1
ATOM 710 C C . GLY A 1 88 ? 14.211 -4.509 -1.985 1.00 87.81 88 GLY A C 1
ATOM 711 O O . GLY A 1 88 ? 13.423 -4.554 -1.041 1.00 87.81 88 GLY A O 1
ATOM 712 N N . TYR A 1 89 ? 14.557 -3.366 -2.573 1.00 86.38 89 TYR A N 1
ATOM 713 C CA . TYR A 1 89 ? 14.243 -2.061 -2.004 1.00 86.38 89 TYR A CA 1
ATOM 714 C C . TYR A 1 89 ? 12.841 -1.559 -2.367 1.00 86.38 89 TYR A C 1
ATOM 716 O O . TYR A 1 89 ? 12.140 -1.041 -1.503 1.00 86.38 89 TYR A O 1
ATOM 724 N N . ASN A 1 90 ? 12.396 -1.739 -3.618 1.00 88.00 90 ASN A N 1
ATOM 725 C CA . ASN A 1 90 ? 11.090 -1.229 -4.062 1.00 88.00 90 ASN A CA 1
ATOM 726 C C . ASN A 1 90 ? 9.935 -2.204 -3.816 1.00 88.00 90 ASN A C 1
ATOM 728 O O . ASN A 1 90 ? 8.780 -1.784 -3.820 1.00 88.00 90 ASN A O 1
ATOM 732 N N . VAL A 1 91 ? 10.218 -3.498 -3.627 1.00 91.56 91 VAL A N 1
ATOM 733 C CA . VAL A 1 91 ? 9.174 -4.526 -3.500 1.00 91.56 91 VAL A CA 1
ATOM 734 C C . VAL A 1 91 ? 9.264 -5.240 -2.157 1.00 91.56 91 VAL A C 1
ATOM 736 O O . VAL A 1 91 ? 8.332 -5.153 -1.358 1.00 91.56 91 VAL A O 1
ATOM 739 N N . ALA A 1 92 ? 10.379 -5.916 -1.865 1.00 92.75 92 ALA A N 1
ATOM 740 C CA . ALA A 1 92 ? 10.473 -6.766 -0.677 1.00 92.75 92 ALA A CA 1
ATOM 741 C C . ALA A 1 92 ? 10.365 -5.968 0.636 1.00 92.75 92 ALA A C 1
ATOM 743 O O . ALA A 1 92 ? 9.634 -6.375 1.544 1.00 92.75 92 ALA A O 1
ATOM 744 N N . LEU A 1 93 ? 11.044 -4.821 0.731 1.00 92.56 93 LEU A N 1
ATOM 745 C CA . LEU A 1 93 ? 11.045 -3.990 1.936 1.00 92.56 93 LEU A CA 1
ATOM 746 C C . LEU A 1 93 ? 9.657 -3.382 2.226 1.00 92.56 93 LEU A C 1
ATOM 748 O O . LEU A 1 93 ? 9.147 -3.632 3.321 1.00 92.56 93 LEU A O 1
ATOM 752 N N . PRO A 1 94 ? 8.974 -2.688 1.289 1.00 92.31 94 PRO A N 1
ATOM 753 C CA . PRO A 1 94 ? 7.630 -2.161 1.534 1.00 92.31 94 PRO A CA 1
ATOM 754 C C . PRO A 1 94 ? 6.611 -3.238 1.915 1.00 92.31 94 PRO A C 1
ATOM 756 O O . PRO A 1 94 ? 5.808 -3.026 2.824 1.00 92.31 94 PRO A O 1
ATOM 759 N N . ILE A 1 95 ? 6.663 -4.412 1.273 1.00 95.19 95 ILE A N 1
ATOM 760 C CA . ILE A 1 95 ? 5.785 -5.542 1.613 1.00 95.19 95 ILE A CA 1
ATOM 761 C C . ILE A 1 95 ? 6.055 -6.016 3.044 1.00 95.19 95 ILE A C 1
ATOM 763 O O . ILE A 1 95 ? 5.116 -6.202 3.819 1.00 95.19 95 ILE A O 1
ATOM 767 N N . SER A 1 96 ? 7.325 -6.172 3.416 1.00 93.19 96 SER A N 1
ATOM 768 C CA . SER A 1 96 ? 7.715 -6.610 4.761 1.00 93.19 96 SER A CA 1
ATOM 769 C C . SER A 1 96 ? 7.253 -5.619 5.833 1.00 93.19 96 SER A C 1
ATOM 771 O O . SER A 1 96 ? 6.638 -6.026 6.820 1.00 93.19 96 SER A O 1
ATOM 773 N N . VAL A 1 97 ? 7.470 -4.317 5.609 1.00 95.12 97 VAL A N 1
ATOM 774 C CA . VAL A 1 97 ? 6.995 -3.239 6.494 1.00 95.12 97 VAL A CA 1
ATOM 775 C C . VAL A 1 97 ? 5.475 -3.271 6.621 1.00 95.12 97 VAL A C 1
ATOM 777 O O . VAL A 1 97 ? 4.952 -3.204 7.732 1.00 95.12 97 VAL A O 1
ATOM 780 N N . TYR A 1 98 ? 4.757 -3.409 5.504 1.00 94.50 98 TYR A N 1
ATOM 781 C CA . TYR A 1 98 ? 3.296 -3.445 5.494 1.00 94.50 98 TYR A CA 1
ATOM 782 C C . TYR A 1 98 ? 2.742 -4.627 6.295 1.00 94.50 98 TYR A C 1
ATOM 784 O O . TYR A 1 98 ? 1.857 -4.449 7.135 1.00 94.50 98 TYR A O 1
ATOM 792 N N . LEU A 1 99 ? 3.269 -5.834 6.071 1.00 94.44 99 LEU A N 1
ATOM 793 C CA . LEU A 1 99 ? 2.822 -7.036 6.776 1.00 94.44 99 LEU A CA 1
ATOM 794 C C . LEU A 1 99 ? 3.089 -6.935 8.278 1.00 94.44 99 LEU A C 1
ATOM 796 O O . LEU A 1 99 ? 2.219 -7.264 9.088 1.00 94.44 99 LEU A O 1
ATOM 800 N N . LEU A 1 100 ? 4.269 -6.443 8.651 1.00 92.44 100 LEU A N 1
ATOM 801 C CA . LEU A 1 100 ? 4.643 -6.279 10.047 1.00 92.44 100 LEU A CA 1
ATOM 802 C C . LEU A 1 100 ? 3.810 -5.193 10.730 1.00 92.44 100 LEU A C 1
ATOM 804 O O . LEU A 1 100 ? 3.291 -5.420 11.819 1.00 92.44 100 LEU A O 1
ATOM 808 N N . GLY A 1 101 ? 3.596 -4.059 10.060 1.00 92.69 101 GLY A N 1
ATOM 809 C CA . GLY A 1 101 ? 2.724 -2.989 10.538 1.00 92.69 101 GLY A CA 1
ATOM 810 C C . GLY A 1 101 ? 1.293 -3.465 10.742 1.00 92.69 101 GLY A C 1
ATOM 811 O O . GLY A 1 101 ? 0.711 -3.232 11.800 1.00 92.69 101 GLY A O 1
ATOM 812 N N . LYS A 1 102 ? 0.747 -4.227 9.788 1.00 91.12 102 LYS A N 1
ATOM 813 C CA . LYS A 1 102 ? -0.577 -4.842 9.926 1.00 91.12 102 LYS A CA 1
ATOM 814 C C . LYS A 1 102 ? -0.634 -5.795 11.121 1.00 91.12 102 LYS A C 1
ATOM 816 O O . LYS A 1 102 ? -1.607 -5.758 11.867 1.00 91.12 102 LYS A O 1
ATOM 821 N N . LYS A 1 103 ? 0.400 -6.616 11.330 1.00 90.31 103 LYS A N 1
ATOM 822 C CA . LYS A 1 103 ? 0.481 -7.540 12.471 1.00 90.31 103 LYS A CA 1
ATOM 823 C C . LYS A 1 103 ? 0.540 -6.800 13.812 1.00 90.31 103 LYS A C 1
ATOM 825 O O . LYS A 1 103 ? -0.130 -7.219 14.746 1.00 90.31 103 LYS A O 1
ATOM 830 N N . ILE A 1 104 ? 1.298 -5.704 13.896 1.00 89.88 104 ILE A N 1
ATOM 831 C CA . ILE A 1 104 ? 1.413 -4.873 15.106 1.00 89.88 104 ILE A CA 1
ATOM 832 C C . ILE A 1 104 ? 0.089 -4.169 15.414 1.00 89.88 104 ILE A C 1
ATOM 834 O O . ILE A 1 104 ? -0.334 -4.144 16.559 1.00 89.88 104 ILE A O 1
ATOM 838 N N . LEU A 1 105 ? -0.590 -3.618 14.406 1.00 85.00 105 LEU A N 1
ATOM 839 C CA . LEU A 1 105 ? -1.856 -2.906 14.608 1.00 85.00 105 LEU A CA 1
ATOM 840 C C . LEU A 1 105 ? -3.034 -3.846 14.894 1.00 85.00 105 LEU A C 1
ATOM 842 O O . LEU A 1 105 ? -3.993 -3.449 15.552 1.00 85.00 105 LEU A O 1
ATOM 846 N N . ALA A 1 106 ? -2.969 -5.093 14.422 1.00 84.75 106 ALA A N 1
ATOM 847 C CA . ALA A 1 106 ? -4.003 -6.096 14.663 1.00 84.75 106 ALA A CA 1
ATOM 848 C C . ALA A 1 106 ? -4.077 -6.570 16.126 1.00 84.75 106 ALA A C 1
ATOM 850 O O . ALA A 1 106 ? -5.040 -7.238 16.486 1.00 84.75 106 ALA A O 1
ATOM 851 N N . THR A 1 107 ? -3.104 -6.228 16.979 1.00 82.69 107 THR A N 1
ATOM 852 C CA . THR A 1 107 ? -3.150 -6.544 18.417 1.00 82.69 107 THR A CA 1
ATOM 853 C C . THR A 1 107 ? -3.913 -5.502 19.240 1.00 82.69 107 THR 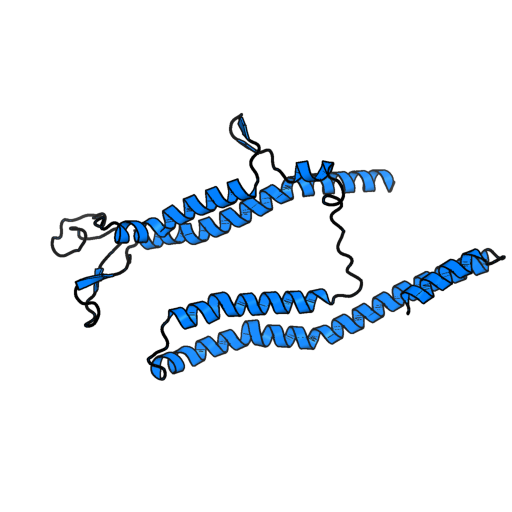A C 1
ATOM 855 O O . THR A 1 107 ? -3.980 -5.633 20.463 1.00 82.69 107 THR A O 1
ATOM 858 N N . ARG A 1 108 ? -4.504 -4.478 18.599 1.00 83.69 108 ARG A N 1
ATOM 859 C CA . ARG A 1 108 ? -5.306 -3.448 19.270 1.00 83.69 108 ARG A CA 1
ATOM 860 C C . ARG A 1 108 ? -6.464 -4.083 20.062 1.00 83.69 108 ARG A C 1
ATOM 862 O O . ARG A 1 108 ? -7.333 -4.707 19.449 1.00 83.69 108 ARG A O 1
ATOM 869 N N . PRO A 1 109 ? -6.521 -3.907 21.397 1.00 76.25 109 PRO A N 1
ATOM 870 C CA . PRO A 1 109 ? -7.610 -4.431 22.212 1.00 76.25 109 PRO A CA 1
ATOM 871 C C . PRO A 1 109 ? -8.938 -3.739 21.878 1.00 76.25 109 PRO A C 1
ATOM 873 O O . PRO A 1 109 ? -8.948 -2.611 21.383 1.00 76.25 109 PRO A O 1
ATOM 876 N N . THR A 1 110 ? -10.038 -4.464 22.120 1.00 66.25 110 THR A N 1
ATOM 877 C CA . THR A 1 110 ? -11.448 -4.026 21.985 1.00 66.25 110 THR A CA 1
ATOM 878 C C . THR A 1 110 ? -11.870 -3.460 20.621 1.00 66.25 110 THR A C 1
ATOM 880 O O . THR A 1 110 ? -12.978 -2.953 20.470 1.00 66.25 110 THR A O 1
ATOM 883 N N . GLY A 1 111 ? -11.051 -3.633 19.582 1.00 58.66 111 GLY A N 1
ATOM 884 C CA . GLY A 1 111 ? -11.387 -3.290 18.204 1.00 58.66 111 GLY A CA 1
ATOM 885 C C . GLY A 1 111 ? -12.216 -4.368 17.510 1.00 58.66 111 GLY A C 1
ATOM 886 O O . GLY A 1 111 ? -11.734 -4.972 16.554 1.00 58.66 111 GLY A O 1
ATOM 887 N N . TYR A 1 112 ? -13.460 -4.599 17.941 1.00 53.91 112 TYR A N 1
ATOM 888 C CA . TYR A 1 112 ? -14.439 -5.152 17.004 1.00 53.91 112 TYR A CA 1
ATOM 889 C C . TYR A 1 112 ? -14.677 -4.068 15.954 1.00 53.91 112 TYR A C 1
ATOM 891 O O . TYR A 1 112 ? -15.347 -3.069 16.204 1.00 53.91 112 TYR A O 1
ATOM 899 N N . GLY A 1 113 ? -14.015 -4.210 14.805 1.00 55.44 113 GLY A N 1
ATOM 900 C CA . GLY A 1 113 ? -14.354 -3.414 13.636 1.00 55.44 113 GLY A CA 1
ATOM 901 C C . GLY A 1 113 ? -15.833 -3.620 13.337 1.00 55.44 113 GLY A C 1
ATOM 902 O O . GLY A 1 113 ? -16.321 -4.742 13.462 1.00 55.44 113 GLY A O 1
ATOM 903 N N . ASP A 1 114 ? -16.521 -2.535 12.987 1.00 51.22 114 ASP A N 1
ATOM 904 C CA . ASP A 1 114 ? -17.889 -2.563 12.475 1.00 51.22 114 ASP A CA 1
ATOM 905 C C . ASP A 1 114 ? -18.012 -3.736 11.491 1.00 51.22 114 ASP A C 1
ATOM 907 O O . ASP A 1 114 ? -17.326 -3.769 10.462 1.00 51.22 114 ASP A O 1
ATOM 911 N N . THR A 1 115 ? -18.764 -4.772 11.865 1.00 55.31 115 THR A N 1
ATOM 912 C CA . THR A 1 115 ? -18.999 -5.896 10.965 1.00 55.31 115 THR A CA 1
ATOM 913 C C . THR A 1 115 ? -19.816 -5.329 9.826 1.00 55.31 115 THR A C 1
ATOM 915 O O . THR A 1 115 ? -20.950 -4.916 10.056 1.00 55.31 115 THR A O 1
ATOM 918 N N . ASP A 1 116 ? -19.245 -5.270 8.622 1.00 51.94 116 ASP A N 1
ATOM 919 C CA . ASP A 1 116 ? -19.940 -4.743 7.451 1.00 51.94 116 ASP A CA 1
ATOM 920 C C . ASP A 1 116 ? -21.219 -5.569 7.234 1.00 51.94 116 ASP A C 1
ATOM 922 O O . ASP A 1 116 ? -21.201 -6.676 6.690 1.00 51.94 116 ASP A O 1
ATOM 926 N N . THR A 1 117 ? -22.350 -5.046 7.713 1.00 55.22 117 THR A N 1
ATOM 927 C CA . THR A 1 117 ? -23.668 -5.702 7.670 1.00 55.22 117 THR A CA 1
ATOM 928 C C . THR A 1 117 ? -24.143 -5.932 6.231 1.00 55.22 117 THR A C 1
ATOM 930 O O . THR A 1 117 ? -25.098 -6.680 5.992 1.00 55.22 117 THR A O 1
ATOM 933 N N . SER A 1 118 ? -23.430 -5.350 5.258 1.00 55.78 118 SER A N 1
ATOM 934 C CA . SER A 1 118 ? -23.567 -5.593 3.825 1.00 55.78 118 SER A CA 1
ATOM 935 C C . SER A 1 118 ? -23.164 -7.010 3.404 1.00 55.78 118 SER A C 1
ATOM 937 O O . SER A 1 118 ? -23.712 -7.516 2.427 1.00 55.78 118 SER A O 1
ATOM 939 N N . ASP A 1 119 ? -22.231 -7.659 4.112 1.00 56.91 119 ASP A N 1
ATOM 940 C CA . ASP A 1 119 ? -21.812 -9.035 3.808 1.00 56.91 119 ASP A CA 1
ATOM 941 C C . ASP A 1 119 ? -22.745 -10.079 4.462 1.00 56.91 119 ASP A C 1
ATOM 943 O O . ASP A 1 119 ? -22.883 -11.185 3.939 1.00 56.91 119 ASP A O 1
ATOM 947 N N . ALA A 1 120 ? -23.455 -9.714 5.539 1.00 59.31 120 ALA A N 1
ATOM 948 C CA . ALA A 1 120 ? -24.450 -10.568 6.199 1.00 59.31 120 ALA A CA 1
ATOM 949 C C . ALA A 1 120 ? -25.789 -10.651 5.436 1.00 59.31 120 ALA A C 1
ATOM 951 O O . ALA A 1 120 ? -26.508 -11.641 5.552 1.00 59.31 120 ALA A O 1
ATOM 952 N N . ASN A 1 121 ? -26.121 -9.634 4.629 1.00 63.53 121 ASN A N 1
ATOM 953 C CA . ASN A 1 121 ? -27.384 -9.558 3.893 1.00 63.53 121 ASN A CA 1
ATOM 954 C C . ASN A 1 121 ? -27.174 -9.724 2.371 1.00 63.53 121 ASN A C 1
ATOM 956 O O . ASN A 1 121 ? -26.674 -8.803 1.718 1.00 63.53 121 ASN A O 1
ATOM 960 N N . PRO A 1 122 ? -27.650 -10.823 1.745 1.00 66.12 122 PRO A N 1
ATOM 961 C CA . PRO A 1 122 ? -27.524 -11.056 0.299 1.00 66.12 122 PRO A CA 1
ATOM 962 C C . PRO A 1 122 ? -28.099 -9.921 -0.566 1.00 66.12 122 PRO A C 1
ATOM 964 O O . PRO A 1 122 ? -27.567 -9.616 -1.634 1.00 66.12 122 PRO A O 1
ATOM 967 N N . ASN A 1 123 ? -29.148 -9.248 -0.080 1.00 63.53 123 ASN A N 1
ATOM 968 C CA . ASN A 1 123 ? -29.795 -8.119 -0.755 1.00 63.53 123 ASN A CA 1
ATOM 969 C C . ASN A 1 123 ? -28.928 -6.847 -0.795 1.00 63.53 123 ASN A C 1
ATOM 971 O O . ASN A 1 123 ? -29.106 -6.022 -1.692 1.00 63.53 123 ASN A O 1
ATOM 975 N N . LEU A 1 124 ? -27.974 -6.691 0.133 1.00 61.75 124 LEU A N 1
ATOM 976 C CA . LEU A 1 124 ? -27.046 -5.556 0.157 1.00 61.75 124 LEU A CA 1
ATOM 977 C C . LEU A 1 124 ? -25.844 -5.765 -0.779 1.00 61.75 124 LEU A C 1
ATOM 979 O O . LEU A 1 124 ? -25.311 -4.802 -1.330 1.00 61.75 124 LEU A O 1
ATOM 983 N N . LYS A 1 125 ? -25.489 -7.025 -1.068 1.00 62.19 125 LYS A N 1
ATOM 984 C CA . LYS A 1 125 ? -24.420 -7.402 -2.009 1.00 62.19 125 LYS A CA 1
ATOM 985 C C . LYS A 1 125 ? -24.658 -6.867 -3.429 1.00 62.19 125 LYS A C 1
ATOM 987 O O . LYS A 1 125 ? -23.703 -6.522 -4.117 1.00 62.19 125 LYS A O 1
ATOM 992 N N . LYS A 1 126 ? -25.924 -6.699 -3.833 1.00 58.19 126 LYS A N 1
ATOM 993 C CA . LYS A 1 126 ? -26.331 -6.100 -5.119 1.00 58.19 126 LYS A CA 1
ATOM 994 C C . LYS A 1 126 ? -25.921 -4.626 -5.266 1.00 58.19 126 LYS A C 1
ATOM 996 O O . LYS A 1 126 ? -25.778 -4.152 -6.386 1.00 58.19 126 LYS A O 1
ATOM 1001 N N . TYR A 1 127 ? -25.708 -3.903 -4.164 1.00 56.84 127 TYR A N 1
ATOM 1002 C CA . TYR A 1 127 ? -25.257 -2.504 -4.191 1.00 56.84 127 TYR A CA 1
ATOM 1003 C C . TYR A 1 127 ? -23.729 -2.358 -4.264 1.00 56.84 127 TYR A C 1
ATOM 1005 O O . TYR A 1 127 ? -23.234 -1.240 -4.423 1.00 56.84 127 TYR A O 1
ATOM 1013 N N . LYS A 1 128 ? -22.979 -3.468 -4.163 1.00 55.81 128 LYS A N 1
ATOM 1014 C CA . LYS A 1 128 ? -21.526 -3.518 -4.410 1.00 55.81 128 LYS A CA 1
ATOM 1015 C C . LYS A 1 128 ? -21.224 -3.355 -5.907 1.00 55.81 128 LYS A C 1
ATOM 1017 O O . LYS A 1 128 ? -20.193 -2.783 -6.259 1.00 55.81 128 LYS A O 1
ATOM 1022 N N . ASP A 1 129 ? -22.152 -3.787 -6.761 1.00 59.91 129 ASP A N 1
A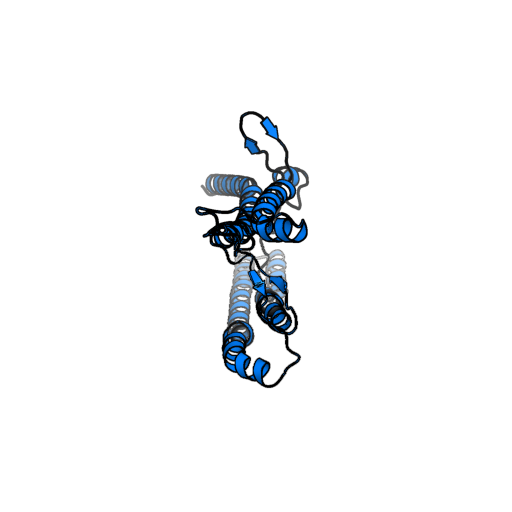TOM 1023 C CA . ASP A 1 129 ? -22.127 -3.533 -8.198 1.00 59.91 129 ASP A CA 1
ATOM 1024 C C . ASP A 1 129 ? -22.637 -2.120 -8.485 1.00 59.91 129 ASP A C 1
ATOM 1026 O O . ASP A 1 129 ? -23.693 -1.690 -8.011 1.00 59.91 129 ASP A O 1
ATOM 1030 N N . VAL A 1 130 ? -21.855 -1.362 -9.247 1.00 59.34 130 VAL A N 1
ATOM 1031 C CA . VAL A 1 130 ? -22.148 0.042 -9.516 1.00 59.34 130 VAL A CA 1
ATOM 1032 C C . VAL A 1 130 ? -22.816 0.156 -10.873 1.00 59.34 130 VAL A C 1
ATOM 1034 O O . VAL A 1 130 ? -22.240 -0.190 -11.899 1.00 59.34 130 VAL A O 1
ATOM 1037 N N . ILE A 1 131 ? -24.034 0.686 -10.870 1.00 58.53 131 ILE A N 1
ATOM 1038 C CA . ILE A 1 131 ? -24.686 1.204 -12.070 1.00 58.53 131 ILE A CA 1
ATOM 1039 C C . ILE A 1 131 ? -24.056 2.557 -12.410 1.00 58.53 131 ILE A C 1
ATOM 1041 O O . ILE A 1 131 ? -24.173 3.523 -11.653 1.00 58.53 131 ILE A O 1
ATOM 1045 N N . ILE A 1 132 ? -23.328 2.614 -13.523 1.00 56.88 132 ILE A N 1
ATOM 1046 C CA . ILE A 1 132 ? -22.746 3.853 -14.037 1.00 56.88 132 ILE A CA 1
ATOM 1047 C C . ILE A 1 132 ? -23.587 4.258 -15.245 1.00 56.88 132 ILE A C 1
ATOM 1049 O O . ILE A 1 132 ? -23.589 3.560 -16.253 1.00 56.88 132 ILE A O 1
ATOM 1053 N N . ASN A 1 133 ? -24.297 5.382 -15.143 1.00 53.47 133 ASN A N 1
ATOM 1054 C CA . ASN A 1 133 ? -24.968 5.979 -16.294 1.00 53.47 133 ASN A CA 1
ATOM 1055 C C . ASN A 1 133 ? -23.950 6.838 -17.036 1.00 53.47 133 ASN A C 1
ATOM 1057 O O . ASN A 1 133 ? -23.621 7.939 -16.590 1.00 53.47 133 ASN A O 1
ATOM 1061 N N . LEU A 1 134 ? -23.434 6.317 -18.147 1.00 46.34 134 LEU A N 1
ATOM 1062 C CA . LEU A 1 134 ? -22.579 7.059 -19.064 1.00 46.34 134 LEU A CA 1
ATOM 1063 C C . LEU A 1 134 ? -23.326 7.190 -20.393 1.00 46.34 134 LEU A C 1
ATOM 1065 O O . LEU A 1 134 ? -23.618 6.191 -21.042 1.00 46.34 134 LEU A O 1
ATOM 1069 N N . ALA A 1 135 ? -23.674 8.426 -20.761 1.00 49.06 135 ALA A N 1
ATOM 1070 C CA . ALA A 1 135 ? -24.315 8.757 -22.037 1.00 49.06 135 ALA A CA 1
ATOM 1071 C C . ALA A 1 135 ? -25.583 7.930 -22.368 1.00 49.06 135 ALA A C 1
ATOM 1073 O O . ALA A 1 135 ? -25.728 7.412 -23.469 1.00 49.06 135 ALA A O 1
ATOM 1074 N N . GLY A 1 136 ? -26.511 7.796 -21.411 1.00 58.41 136 GLY A N 1
ATOM 1075 C CA . GLY A 1 136 ? -27.829 7.180 -21.642 1.00 58.41 136 GLY A CA 1
ATOM 1076 C C . GLY A 1 136 ? -27.865 5.646 -21.689 1.00 58.41 136 GLY A C 1
ATOM 1077 O O . GLY A 1 136 ? -28.955 5.087 -21.766 1.00 58.41 136 GLY A O 1
ATOM 1078 N N . LEU A 1 137 ? -26.721 4.959 -21.590 1.00 52.88 137 LEU A N 1
ATOM 1079 C CA . LEU A 1 137 ? -26.655 3.500 -21.465 1.00 52.88 137 LEU A CA 1
ATOM 1080 C C . LEU A 1 137 ? -26.435 3.084 -20.001 1.00 52.88 137 LEU A C 1
ATOM 1082 O O . LEU A 1 137 ? -25.428 3.440 -19.384 1.00 52.88 137 LEU A O 1
ATOM 1086 N N . GLU A 1 138 ? -27.366 2.301 -19.449 1.00 58.78 138 GLU A N 1
ATOM 1087 C CA . GLU A 1 138 ? -27.240 1.686 -18.122 1.00 58.78 138 GLU A CA 1
ATOM 1088 C C . GLU A 1 138 ? -26.395 0.406 -18.215 1.00 58.78 138 GLU A C 1
ATOM 1090 O O . GLU A 1 138 ? -26.919 -0.692 -18.414 1.00 58.78 138 GLU A O 1
ATOM 1095 N N . ILE A 1 139 ? -25.071 0.516 -18.081 1.00 60.28 139 ILE A N 1
ATOM 1096 C CA . ILE A 1 139 ? -24.198 -0.665 -18.120 1.00 60.28 139 ILE A CA 1
ATOM 1097 C C . ILE A 1 139 ? -23.890 -1.121 -16.690 1.00 60.28 139 ILE A C 1
ATOM 1099 O O . ILE A 1 139 ? -23.248 -0.415 -15.908 1.00 60.28 139 ILE A O 1
ATOM 1103 N N . ARG A 1 140 ? -24.337 -2.333 -16.340 1.00 63.56 140 ARG A N 1
ATOM 1104 C CA . ARG A 1 140 ? -23.930 -3.023 -15.107 1.00 63.56 140 ARG A CA 1
ATOM 1105 C C . ARG A 1 140 ? -22.561 -3.653 -15.327 1.00 63.56 140 ARG A C 1
ATOM 1107 O O . ARG A 1 140 ? -22.462 -4.746 -15.876 1.00 63.56 140 ARG A O 1
ATOM 1114 N N . LEU A 1 141 ? -21.509 -2.960 -14.908 1.00 66.38 141 LEU A N 1
ATOM 1115 C CA . LEU A 1 141 ? -20.148 -3.484 -14.947 1.00 66.38 141 LEU A CA 1
ATOM 1116 C C . LEU A 1 141 ? -19.648 -3.721 -13.528 1.00 66.38 141 LEU A C 1
ATOM 1118 O O . LEU A 1 141 ? -19.784 -2.864 -12.656 1.00 66.38 141 LEU A O 1
ATOM 1122 N N . ASN A 1 142 ? -19.028 -4.881 -13.316 1.00 70.69 142 ASN A N 1
ATOM 1123 C CA . ASN A 1 142 ? -18.260 -5.131 -12.105 1.00 70.69 142 ASN A CA 1
ATOM 1124 C C . ASN A 1 142 ? -17.163 -4.046 -12.015 1.00 70.69 142 ASN A C 1
ATOM 1126 O O . ASN A 1 142 ? -16.346 -3.955 -12.941 1.00 70.69 142 ASN A O 1
ATOM 1130 N N . PRO A 1 143 ? -17.117 -3.233 -10.938 1.00 76.31 143 PRO A N 1
ATOM 1131 C CA . PRO A 1 143 ? -16.146 -2.147 -10.793 1.00 76.31 143 PRO A CA 1
ATOM 1132 C C . PRO A 1 143 ? -14.695 -2.592 -10.993 1.00 76.31 143 PRO A C 1
ATOM 1134 O O . PRO A 1 143 ? -13.879 -1.817 -11.480 1.00 76.31 143 PRO A O 1
ATOM 1137 N N . ILE A 1 144 ? -14.381 -3.850 -10.665 1.00 79.88 144 ILE A N 1
ATOM 1138 C CA . ILE A 1 144 ? -13.055 -4.439 -10.878 1.00 79.88 144 ILE A CA 1
ATOM 1139 C C . ILE A 1 144 ? -12.711 -4.469 -12.368 1.00 79.88 144 ILE A C 1
ATOM 1141 O O . ILE A 1 144 ? -11.641 -4.012 -12.756 1.00 79.88 144 ILE A O 1
ATOM 1145 N N . ILE A 1 145 ? -13.619 -4.974 -13.207 1.00 83.06 145 ILE A N 1
ATOM 1146 C CA . ILE A 1 145 ? -13.378 -5.144 -14.646 1.00 83.06 145 ILE A CA 1
ATOM 1147 C C . ILE A 1 145 ? -13.180 -3.778 -15.305 1.00 83.06 145 ILE A C 1
ATOM 1149 O O . ILE A 1 145 ? -12.244 -3.597 -16.076 1.00 83.06 145 ILE A O 1
ATOM 1153 N N . PHE A 1 146 ? -14.020 -2.803 -14.957 1.00 83.94 146 PHE A N 1
ATOM 1154 C CA . PHE A 1 146 ? -13.939 -1.453 -15.511 1.00 83.94 146 PHE A CA 1
ATOM 1155 C C . PHE A 1 146 ? -12.631 -0.740 -15.135 1.00 83.94 146 PHE A C 1
ATOM 1157 O O . PHE A 1 146 ? -11.952 -0.183 -15.997 1.00 83.94 146 PHE A O 1
ATOM 1164 N N . SER A 1 147 ? -12.239 -0.800 -13.860 1.00 85.50 147 SER A N 1
ATOM 1165 C CA . SER A 1 147 ? -10.984 -0.212 -13.387 1.00 85.50 147 SER A CA 1
ATOM 1166 C C . SER A 1 147 ? -9.754 -0.868 -14.002 1.00 85.50 147 SER A C 1
ATOM 1168 O O . SER A 1 147 ? -8.840 -0.173 -14.444 1.00 85.50 147 SER A O 1
ATOM 1170 N N . VAL A 1 148 ? -9.740 -2.202 -14.068 1.00 88.56 148 VAL A N 1
ATOM 1171 C CA . VAL A 1 148 ? -8.647 -2.960 -14.684 1.00 88.56 148 VAL A CA 1
ATOM 1172 C C . VAL A 1 148 ? -8.549 -2.644 -16.173 1.00 88.56 148 VAL A C 1
ATOM 1174 O O . VAL A 1 148 ? -7.447 -2.411 -16.655 1.00 88.56 148 VAL A O 1
ATOM 1177 N N . PHE A 1 149 ? -9.676 -2.553 -16.883 1.00 90.12 149 PHE A N 1
ATOM 1178 C CA . PHE A 1 149 ? -9.700 -2.182 -18.297 1.00 90.12 149 PHE A CA 1
ATOM 1179 C C . PHE A 1 149 ? -9.048 -0.815 -18.540 1.00 90.12 149 PHE A C 1
ATOM 1181 O O . PHE A 1 149 ? -8.135 -0.705 -19.355 1.00 90.12 149 PHE A O 1
ATOM 1188 N N . ILE A 1 150 ? -9.443 0.209 -17.778 1.00 89.19 150 ILE A N 1
ATOM 1189 C CA . ILE A 1 150 ? -8.834 1.545 -17.858 1.00 89.19 150 ILE A CA 1
ATOM 1190 C C . ILE A 1 150 ? -7.339 1.496 -17.524 1.00 89.19 150 ILE A C 1
ATOM 1192 O O . ILE A 1 150 ? -6.533 2.087 -18.239 1.00 89.19 150 ILE A O 1
ATOM 1196 N N . GLY A 1 151 ? -6.951 0.755 -16.483 1.00 91.88 151 GLY A N 1
ATOM 1197 C CA . GLY A 1 151 ? -5.545 0.573 -16.124 1.00 91.88 151 GLY A CA 1
ATOM 1198 C C . GLY A 1 151 ? -4.720 -0.066 -17.242 1.00 91.88 151 GLY A C 1
ATOM 1199 O O . GLY A 1 151 ? -3.629 0.413 -17.540 1.00 91.88 151 GLY A O 1
ATOM 1200 N N . ILE A 1 152 ? -5.251 -1.107 -17.891 1.00 92.50 152 ILE A N 1
ATOM 1201 C CA . ILE A 1 152 ? -4.595 -1.802 -19.006 1.00 92.50 152 ILE A CA 1
ATOM 1202 C C . ILE A 1 152 ? -4.425 -0.865 -20.201 1.00 92.50 152 ILE A C 1
ATOM 1204 O O . ILE A 1 152 ? -3.338 -0.818 -20.765 1.00 92.50 152 ILE A O 1
ATOM 1208 N N . VAL A 1 153 ? -5.448 -0.087 -20.566 1.00 93.50 153 VAL A N 1
ATOM 1209 C CA . VAL A 1 153 ? -5.355 0.866 -21.686 1.00 93.50 153 VAL A CA 1
ATOM 1210 C C . VAL A 1 153 ? -4.217 1.866 -21.462 1.00 93.50 153 VAL A C 1
ATOM 1212 O O . VAL A 1 153 ? -3.376 2.054 -22.338 1.00 93.50 153 VAL A O 1
ATOM 1215 N N . PHE A 1 154 ? -4.138 2.463 -20.272 1.00 92.94 154 PHE A N 1
ATOM 1216 C CA . PHE A 1 154 ? -3.072 3.409 -19.936 1.00 92.94 154 PHE A CA 1
ATOM 1217 C C . PHE A 1 154 ? -1.692 2.739 -19.834 1.00 92.94 154 PHE A C 1
ATOM 1219 O O . PHE A 1 154 ? -0.698 3.322 -20.264 1.00 92.94 154 PHE A O 1
ATOM 1226 N N . LEU A 1 155 ? -1.616 1.500 -19.333 1.00 92.31 155 LEU A N 1
ATOM 1227 C CA . LEU A 1 155 ? -0.371 0.727 -19.313 1.00 92.31 155 LEU A CA 1
ATOM 1228 C C . LEU A 1 155 ? 0.123 0.385 -20.718 1.00 92.31 155 LEU A C 1
ATOM 1230 O O . LEU A 1 155 ? 1.320 0.482 -20.964 1.00 92.31 155 LEU A O 1
ATOM 1234 N N . LEU A 1 156 ? -0.769 0.021 -21.642 1.00 92.06 156 LEU A N 1
ATOM 1235 C CA . LEU A 1 156 ? -0.407 -0.246 -23.035 1.00 92.06 156 LEU A CA 1
ATOM 1236 C C . LEU A 1 156 ? 0.147 1.007 -23.716 1.00 92.06 156 LEU A C 1
ATOM 1238 O O . LEU A 1 156 ? 1.151 0.923 -24.418 1.00 92.06 156 LEU A O 1
ATOM 1242 N N . ILE A 1 157 ? -0.453 2.173 -23.457 1.00 92.06 157 ILE A N 1
ATOM 1243 C CA . ILE A 1 157 ? 0.076 3.459 -23.931 1.00 92.06 157 ILE A CA 1
ATOM 1244 C C . ILE A 1 157 ? 1.465 3.711 -23.332 1.00 92.06 157 ILE A C 1
ATOM 1246 O O . ILE A 1 157 ? 2.392 4.058 -24.060 1.00 92.06 157 ILE A O 1
ATOM 1250 N N . GLY A 1 158 ? 1.642 3.481 -22.030 1.00 90.25 158 GLY A N 1
ATOM 1251 C CA . GLY A 1 158 ? 2.921 3.712 -21.361 1.00 90.25 158 GLY A CA 1
ATOM 1252 C C . GLY A 1 158 ? 4.043 2.757 -21.777 1.00 90.25 158 GLY A C 1
ATOM 1253 O O . GLY A 1 158 ? 5.189 3.176 -21.907 1.00 90.25 158 GLY A O 1
ATOM 1254 N N . PHE A 1 159 ? 3.719 1.491 -22.050 1.00 90.25 159 PHE A N 1
ATOM 1255 C CA . PHE A 1 159 ? 4.665 0.494 -22.559 1.00 90.25 159 PHE A CA 1
ATOM 1256 C C . PHE A 1 159 ? 4.835 0.524 -24.080 1.00 90.25 159 PHE A C 1
ATOM 1258 O O . PHE A 1 159 ? 5.673 -0.215 -24.599 1.00 90.25 159 PHE A O 1
ATOM 1265 N N . SER A 1 160 ? 4.104 1.380 -24.799 1.00 89.06 160 SER A N 1
ATOM 1266 C CA . SER A 1 160 ? 4.187 1.463 -26.261 1.00 89.06 160 SER A CA 1
ATOM 1267 C C . SER A 1 160 ? 5.616 1.637 -26.805 1.00 89.06 160 SER A C 1
ATOM 1269 O O . SER A 1 160 ? 5.935 0.917 -27.751 1.00 89.06 160 SER A O 1
ATOM 1271 N N . PRO A 1 161 ? 6.539 2.420 -26.193 1.00 86.69 161 PRO A N 1
ATOM 1272 C CA . PRO A 1 161 ? 7.929 2.485 -26.658 1.00 86.69 161 PRO A CA 1
ATOM 1273 C C . PRO A 1 161 ? 8.655 1.137 -26.553 1.00 86.69 161 PRO A C 1
ATOM 1275 O O . PRO A 1 161 ? 9.479 0.784 -27.389 1.00 86.69 161 PRO A O 1
ATOM 1278 N N . LEU A 1 162 ? 8.362 0.337 -25.532 1.00 85.81 162 LEU A N 1
ATOM 1279 C CA . LEU A 1 162 ? 8.997 -0.971 -25.382 1.00 85.81 162 LEU A CA 1
ATOM 1280 C C . LEU A 1 162 ? 8.432 -1.980 -26.393 1.00 85.81 162 LEU A C 1
ATOM 1282 O O . LEU A 1 162 ? 9.174 -2.773 -26.966 1.00 85.81 162 LEU A O 1
ATOM 1286 N N . ILE A 1 163 ? 7.117 -1.919 -26.627 1.00 86.69 163 ILE A N 1
ATOM 1287 C CA . ILE A 1 163 ? 6.407 -2.788 -27.573 1.00 86.69 163 ILE A CA 1
ATOM 1288 C C . ILE A 1 163 ? 6.860 -2.499 -29.009 1.00 86.69 163 ILE A C 1
ATOM 1290 O O . ILE A 1 163 ? 7.126 -3.435 -29.758 1.00 86.69 163 ILE A O 1
ATOM 1294 N N . MET A 1 164 ? 6.999 -1.224 -29.383 1.00 84.19 164 MET A N 1
ATOM 1295 C CA . MET A 1 164 ? 7.480 -0.819 -30.710 1.00 84.19 164 MET A CA 1
ATOM 1296 C C . MET A 1 164 ? 8.901 -1.319 -30.981 1.00 84.19 164 MET A C 1
ATOM 1298 O O . MET A 1 164 ? 9.166 -1.851 -32.057 1.00 84.19 164 MET A O 1
ATOM 1302 N N . HIS A 1 165 ? 9.780 -1.231 -29.980 1.00 82.44 165 HIS A N 1
ATOM 1303 C CA . HIS A 1 165 ? 11.139 -1.759 -30.067 1.00 82.44 165 HIS A CA 1
ATOM 1304 C C . HIS A 1 165 ? 11.161 -3.282 -30.253 1.00 82.44 165 HIS A C 1
ATOM 1306 O O . HIS A 1 165 ? 11.855 -3.790 -31.129 1.00 82.44 165 HIS A O 1
ATOM 1312 N N . ALA A 1 166 ? 10.356 -4.015 -29.475 1.00 83.69 166 ALA A N 1
ATOM 1313 C CA . ALA A 1 166 ? 10.248 -5.471 -29.585 1.00 83.69 166 ALA A CA 1
ATOM 1314 C C . ALA A 1 166 ? 9.635 -5.932 -30.921 1.00 83.69 166 ALA A C 1
ATOM 1316 O O . ALA A 1 166 ? 9.956 -7.014 -31.404 1.00 83.69 166 ALA A O 1
ATOM 1317 N N . ALA A 1 167 ? 8.768 -5.113 -31.523 1.00 83.94 167 ALA A N 1
ATOM 1318 C CA . ALA A 1 167 ? 8.165 -5.362 -32.830 1.00 83.94 167 ALA A CA 1
ATOM 1319 C C . ALA A 1 167 ? 9.071 -4.967 -34.016 1.00 83.94 167 ALA A C 1
ATOM 1321 O O . ALA A 1 167 ? 8.677 -5.167 -35.163 1.00 83.94 167 ALA A O 1
ATOM 1322 N N . GLY A 1 168 ? 10.261 -4.405 -33.762 1.00 76.12 168 GLY A N 1
ATOM 1323 C CA . GLY A 1 168 ? 11.188 -3.962 -34.808 1.00 76.12 168 GLY A CA 1
ATOM 1324 C C . GLY A 1 168 ? 10.693 -2.749 -35.602 1.00 76.12 168 GLY A C 1
ATOM 1325 O O . GLY A 1 168 ? 11.121 -2.544 -36.736 1.00 76.12 168 GLY A O 1
ATOM 1326 N N . ILE A 1 169 ? 9.772 -1.964 -35.035 1.00 77.44 169 ILE A N 1
ATOM 1327 C CA . ILE A 1 169 ? 9.245 -0.762 -35.685 1.00 77.44 169 ILE A CA 1
ATOM 1328 C C . ILE A 1 169 ? 10.291 0.353 -35.534 1.00 77.44 169 ILE A C 1
ATOM 1330 O O . ILE A 1 169 ? 10.692 0.639 -34.400 1.00 77.44 169 ILE A O 1
ATOM 1334 N N . PRO A 1 170 ? 10.742 0.982 -36.636 1.00 72.38 170 PRO A N 1
ATOM 1335 C CA . PRO A 1 170 ? 11.691 2.085 -36.565 1.00 72.38 170 PRO A CA 1
ATOM 1336 C C . PRO A 1 170 ? 11.083 3.283 -35.827 1.00 72.38 170 PRO A C 1
ATOM 1338 O O . PRO A 1 170 ? 9.866 3.477 -35.799 1.00 72.38 170 PRO A O 1
ATOM 1341 N N . ASP A 1 171 ? 11.947 4.082 -35.207 1.00 76.12 171 ASP A N 1
ATOM 1342 C CA . ASP A 1 171 ? 11.533 5.276 -34.474 1.00 76.12 171 ASP A CA 1
ATOM 1343 C C . ASP A 1 171 ? 10.933 6.335 -35.411 1.00 76.12 171 ASP A C 1
ATOM 1345 O O . ASP A 1 171 ? 11.173 6.343 -36.617 1.00 76.12 171 ASP A O 1
ATOM 1349 N N . ILE A 1 172 ? 10.177 7.265 -34.837 1.00 79.94 172 ILE A N 1
ATOM 1350 C CA . ILE A 1 172 ? 9.538 8.359 -35.559 1.00 79.94 172 ILE A CA 1
ATOM 1351 C C . ILE A 1 172 ? 10.529 9.537 -35.631 1.00 79.94 172 ILE A C 1
ATOM 1353 O O . ILE A 1 172 ? 10.850 10.111 -34.579 1.00 79.94 172 ILE A O 1
ATOM 1357 N N . PRO A 1 173 ? 11.008 9.930 -36.831 1.00 76.94 173 PRO A N 1
ATOM 1358 C CA . PRO A 1 173 ? 11.857 11.103 -36.991 1.00 76.94 173 PRO A CA 1
ATOM 1359 C C . PRO A 1 173 ? 11.060 12.385 -36.749 1.00 76.94 173 PRO A C 1
ATOM 1361 O O . PRO A 1 173 ? 9.965 12.588 -37.277 1.00 76.94 173 PRO A O 1
ATOM 1364 N N . LEU A 1 174 ? 11.638 13.273 -35.953 1.00 70.75 174 LEU A N 1
ATOM 1365 C CA . LEU A 1 174 ? 11.099 14.565 -35.574 1.00 70.75 174 LEU A CA 1
ATOM 1366 C C . LEU A 1 174 ? 12.075 15.639 -36.076 1.00 70.75 174 LEU A C 1
ATOM 1368 O O . LEU A 1 174 ? 12.998 16.033 -35.378 1.00 70.75 174 LEU A O 1
ATOM 1372 N N . TYR A 1 175 ? 11.845 16.120 -37.299 1.00 68.62 175 TYR A N 1
ATOM 1373 C CA . TYR A 1 175 ? 12.573 17.223 -37.946 1.00 68.62 175 TYR A CA 1
ATOM 1374 C C . TYR A 1 175 ? 14.023 16.936 -38.403 1.00 68.62 175 TYR A C 1
ATOM 1376 O O . TYR A 1 175 ? 14.850 16.411 -37.659 1.00 68.62 175 TYR A O 1
ATOM 1384 N N . GLY A 1 176 ? 14.334 17.372 -39.634 1.00 64.44 176 GLY A N 1
ATOM 1385 C CA . GLY A 1 176 ? 15.628 17.191 -40.310 1.00 64.44 176 GLY A CA 1
ATOM 1386 C C . GLY A 1 176 ? 15.848 15.759 -40.804 1.00 64.44 176 GLY A C 1
ATOM 1387 O O . GLY A 1 176 ? 15.455 14.824 -40.120 1.00 64.44 176 GLY A O 1
ATOM 1388 N N . GLU A 1 177 ? 16.457 15.584 -41.978 1.00 70.19 177 GLU A N 1
ATOM 1389 C CA . GLU A 1 177 ? 16.939 14.278 -42.452 1.00 70.19 177 GLU A CA 1
ATOM 1390 C C . GLU A 1 177 ? 18.393 14.095 -42.008 1.00 70.19 177 GLU A C 1
ATOM 1392 O O . GLU A 1 177 ? 19.240 14.947 -42.281 1.00 70.19 177 GLU A O 1
ATOM 1397 N N . ASP A 1 178 ? 18.680 12.999 -41.313 1.00 68.62 178 ASP A N 1
ATOM 1398 C CA . ASP A 1 178 ? 20.035 12.621 -40.912 1.00 68.62 178 ASP A CA 1
ATOM 1399 C C . ASP A 1 178 ? 20.190 11.103 -41.037 1.00 68.62 178 ASP A C 1
ATOM 1401 O O . ASP A 1 178 ? 19.565 10.336 -40.309 1.00 68.62 178 ASP A O 1
ATOM 1405 N N . SER A 1 179 ? 21.027 10.657 -41.975 1.00 64.06 179 SER A N 1
ATOM 1406 C CA . SER A 1 179 ? 21.279 9.236 -42.241 1.00 64.06 179 SER A CA 1
ATOM 1407 C C . SER A 1 179 ? 22.130 8.550 -41.169 1.00 64.06 179 SER A C 1
ATOM 1409 O O . SER A 1 179 ? 22.358 7.346 -41.256 1.00 64.06 179 SER A O 1
ATOM 1411 N N . THR A 1 180 ? 22.654 9.305 -40.198 1.00 66.50 180 THR A N 1
ATOM 1412 C CA . THR A 1 180 ? 23.510 8.775 -39.128 1.00 66.50 180 THR A CA 1
ATOM 1413 C C . THR A 1 180 ? 22.739 8.398 -37.864 1.00 66.50 180 THR A C 1
ATOM 1415 O O . THR A 1 180 ? 23.291 7.723 -36.994 1.00 66.50 180 THR A O 1
ATOM 1418 N N . SER A 1 181 ? 21.466 8.794 -37.751 1.00 66.19 181 SER A N 1
ATOM 1419 C CA . SER A 1 181 ? 20.628 8.461 -36.601 1.00 66.19 181 SER A CA 1
ATOM 1420 C C . SER A 1 181 ? 19.749 7.228 -36.882 1.00 66.19 181 SER A C 1
ATOM 1422 O O . SER A 1 181 ? 19.268 7.057 -38.005 1.00 66.19 181 SER A O 1
ATOM 1424 N N . PRO A 1 182 ? 19.449 6.383 -35.872 1.00 68.25 182 PRO A N 1
ATOM 1425 C CA . PRO A 1 182 ? 18.600 5.192 -36.039 1.00 68.25 182 PRO A CA 1
ATOM 1426 C C . PRO A 1 182 ? 17.175 5.475 -36.543 1.00 68.25 182 PRO A C 1
ATOM 1428 O O . PRO A 1 182 ? 16.461 4.550 -36.924 1.00 68.25 182 PRO A O 1
ATOM 1431 N N . CYS A 1 183 ? 16.742 6.738 -36.514 1.00 70.69 183 CYS A N 1
ATOM 1432 C CA . CYS A 1 183 ? 15.417 7.179 -36.941 1.00 70.69 183 CYS A CA 1
ATOM 1433 C C . CYS A 1 183 ? 15.410 7.931 -38.278 1.00 70.69 183 CYS A C 1
ATOM 1435 O O . CYS A 1 183 ? 14.336 8.275 -38.764 1.00 70.69 183 CYS A O 1
ATOM 1437 N N . GLY A 1 184 ? 16.577 8.212 -38.869 1.00 68.31 184 GLY A N 1
ATOM 1438 C CA . GLY A 1 184 ? 16.681 8.970 -40.116 1.00 68.31 184 GLY A CA 1
ATOM 1439 C C . GLY A 1 184 ? 16.473 10.484 -39.972 1.00 68.31 184 GLY A C 1
ATOM 1440 O O . GLY A 1 184 ? 16.341 11.170 -40.985 1.00 68.31 184 GLY A O 1
ATOM 1441 N N . GLY A 1 185 ? 16.430 11.022 -38.746 1.00 73.25 185 GLY A N 1
ATOM 1442 C CA . GLY A 1 185 ? 16.264 12.459 -38.502 1.00 73.25 185 GLY A CA 1
ATOM 1443 C C . GLY A 1 185 ? 17.085 13.029 -37.348 1.00 73.25 185 GLY A C 1
ATOM 1444 O O . GLY A 1 185 ? 17.663 12.284 -36.557 1.00 73.25 185 GLY A O 1
ATOM 1445 N N . MET A 1 186 ? 17.150 14.363 -37.251 1.00 67.06 186 MET A N 1
ATOM 1446 C CA . MET A 1 186 ? 17.991 15.064 -36.263 1.00 67.06 186 MET A CA 1
ATOM 1447 C C . MET A 1 186 ? 17.501 14.838 -34.822 1.00 67.06 186 MET A C 1
ATOM 1449 O O . MET A 1 186 ? 18.310 14.747 -33.897 1.00 67.06 186 MET A O 1
ATOM 1453 N N . PHE A 1 187 ? 16.186 14.701 -34.623 1.00 71.88 187 PHE A N 1
ATOM 1454 C CA . PHE A 1 187 ? 15.607 14.259 -33.354 1.00 71.88 187 PHE A CA 1
ATOM 1455 C C . PHE A 1 187 ? 14.737 13.024 -33.565 1.00 71.88 187 PHE A C 1
ATOM 1457 O O . PHE A 1 187 ? 13.908 12.986 -34.465 1.00 71.88 187 PHE A O 1
ATOM 1464 N N . CYS A 1 188 ? 14.880 12.028 -32.698 1.00 79.19 188 CYS A N 1
ATOM 1465 C CA . CYS A 1 188 ? 14.021 10.847 -32.687 1.00 79.19 188 CYS A CA 1
ATOM 1466 C C . CYS A 1 188 ? 13.050 10.935 -31.499 1.00 79.19 188 CYS A C 1
ATOM 1468 O O . CYS A 1 188 ? 13.472 11.262 -30.384 1.00 79.19 188 CYS A O 1
ATOM 1470 N N . LEU A 1 189 ? 11.756 10.667 -31.713 1.00 80.94 189 LEU A N 1
ATOM 1471 C CA . LEU A 1 189 ? 10.731 10.825 -30.672 1.00 80.94 189 LEU A CA 1
ATOM 1472 C C . LEU A 1 189 ? 10.930 9.841 -29.502 1.00 80.94 189 LEU A C 1
ATOM 1474 O O . LEU A 1 189 ? 10.807 10.239 -28.337 1.00 80.94 189 LEU A O 1
ATOM 1478 N N . LEU A 1 190 ? 11.235 8.573 -29.796 1.00 81.88 190 LEU A N 1
ATOM 1479 C CA . LEU A 1 190 ? 11.446 7.517 -28.798 1.00 81.88 190 LEU A CA 1
ATOM 1480 C C . LEU A 1 190 ? 12.921 7.391 -28.396 1.00 81.88 190 LEU A C 1
ATOM 1482 O O . LEU A 1 190 ? 13.207 6.978 -27.275 1.00 81.88 190 LEU A O 1
ATOM 1486 N N . GLY A 1 191 ? 13.845 7.846 -29.243 1.00 75.75 191 GLY A N 1
ATOM 1487 C CA . GLY A 1 191 ? 15.260 8.045 -28.947 1.00 75.75 191 GLY A CA 1
ATOM 1488 C C . GLY A 1 191 ? 16.040 6.754 -28.736 1.00 75.75 191 GLY A C 1
ATOM 1489 O O . GLY A 1 191 ? 16.814 6.683 -27.777 1.00 75.75 191 GLY A O 1
ATOM 1490 N N . TYR A 1 192 ? 15.834 5.747 -29.587 1.00 81.69 192 TYR A N 1
ATOM 1491 C CA . TYR A 1 192 ? 16.657 4.537 -29.550 1.00 81.69 192 TYR A CA 1
ATOM 1492 C C . TYR A 1 192 ? 18.089 4.821 -30.001 1.00 81.69 192 TYR A C 1
ATOM 1494 O O . TYR A 1 192 ? 18.308 5.580 -30.944 1.00 81.69 192 TYR A O 1
ATOM 1502 N N . LYS A 1 193 ? 19.073 4.224 -29.321 1.00 73.75 193 LYS A N 1
ATOM 1503 C CA . LYS A 1 193 ? 20.500 4.428 -29.612 1.00 73.75 193 LYS A CA 1
ATOM 1504 C C . LYS A 1 193 ? 21.210 3.100 -29.791 1.00 73.75 193 LYS A C 1
ATOM 1506 O O . LYS A 1 193 ? 20.907 2.146 -29.087 1.00 73.75 193 LYS A O 1
ATOM 1511 N N . GLU A 1 194 ? 22.191 3.048 -30.680 1.00 74.44 194 GLU A N 1
ATOM 1512 C CA . GLU A 1 194 ? 23.095 1.902 -30.751 1.00 74.44 194 GLU A CA 1
ATOM 1513 C C . GLU A 1 194 ? 24.060 1.916 -29.561 1.00 74.44 194 GLU A C 1
ATOM 1515 O O . GLU A 1 194 ? 24.624 2.953 -29.199 1.00 74.44 194 GLU A O 1
ATOM 1520 N N . SER A 1 195 ? 24.224 0.764 -28.917 1.00 70.31 195 SER A N 1
ATOM 1521 C CA . SER A 1 195 ? 25.114 0.621 -27.772 1.00 70.31 195 SER A CA 1
ATOM 1522 C C . SER A 1 195 ? 26.575 0.580 -28.212 1.00 70.31 195 SER A C 1
ATOM 1524 O O . SER A 1 195 ? 26.977 -0.220 -29.059 1.00 70.31 195 SER A O 1
ATOM 1526 N N . THR A 1 196 ? 27.382 1.432 -27.581 1.00 65.12 196 THR A N 1
ATOM 1527 C CA . THR A 1 196 ? 28.840 1.520 -27.741 1.00 65.12 196 THR A CA 1
ATOM 1528 C C . THR A 1 196 ? 29.605 0.654 -26.737 1.00 65.12 196 THR A C 1
ATOM 1530 O O . THR A 1 196 ? 30.836 0.648 -26.740 1.00 65.12 196 THR A O 1
ATOM 1533 N N . ALA A 1 197 ? 28.903 -0.082 -25.866 1.00 67.06 197 ALA A N 1
ATOM 1534 C CA . ALA A 1 197 ? 29.537 -0.962 -24.892 1.00 67.06 197 ALA A CA 1
ATOM 1535 C C . ALA A 1 197 ? 30.088 -2.236 -25.571 1.00 67.06 197 ALA A C 1
ATOM 1537 O O . ALA A 1 197 ? 29.378 -2.843 -26.377 1.00 67.06 197 ALA A O 1
ATOM 1538 N N . PRO A 1 198 ? 31.307 -2.693 -25.218 1.00 60.12 198 PRO A N 1
ATOM 1539 C CA . PRO A 1 198 ? 31.982 -3.812 -25.886 1.00 60.12 198 PRO A CA 1
ATOM 1540 C C . PRO A 1 198 ? 31.239 -5.158 -25.790 1.00 60.12 198 PRO A C 1
ATOM 1542 O O . PRO A 1 198 ? 31.459 -6.026 -26.627 1.00 60.12 198 PRO A O 1
ATOM 1545 N N . GLU A 1 199 ? 30.335 -5.330 -24.819 1.00 61.28 199 GLU A N 1
ATOM 1546 C CA . GLU A 1 199 ? 29.534 -6.555 -24.636 1.00 61.28 199 GLU A CA 1
ATOM 1547 C C . GLU A 1 199 ? 28.197 -6.554 -25.407 1.00 61.28 199 GLU A C 1
ATOM 1549 O O . GLU A 1 199 ? 27.589 -7.605 -25.591 1.00 61.28 199 GLU A O 1
ATOM 1554 N N . THR A 1 200 ? 27.733 -5.392 -25.879 1.00 60.91 200 THR A N 1
ATOM 1555 C CA . THR A 1 200 ? 26.443 -5.217 -26.584 1.00 60.91 200 THR A CA 1
ATOM 1556 C C . THR A 1 200 ? 26.609 -4.370 -27.847 1.00 60.91 200 THR A C 1
ATOM 1558 O O . THR A 1 200 ? 25.737 -3.573 -28.189 1.00 60.91 200 THR A O 1
ATOM 1561 N N . LEU A 1 201 ? 27.762 -4.479 -28.505 1.00 60.09 201 LEU A N 1
ATOM 1562 C CA . LEU A 1 201 ? 28.130 -3.636 -29.639 1.00 60.09 201 LEU A CA 1
ATOM 1563 C C . LEU A 1 201 ? 27.112 -3.794 -30.782 1.00 60.09 201 LEU A C 1
ATOM 1565 O O . LEU A 1 201 ? 26.859 -4.908 -31.240 1.00 60.09 201 LEU A O 1
ATOM 1569 N N . GLY A 1 202 ? 26.511 -2.686 -31.221 1.00 65.44 202 GLY A N 1
ATOM 1570 C CA . GLY A 1 202 ? 25.525 -2.677 -32.311 1.00 65.44 202 GLY A CA 1
ATOM 1571 C C . GLY A 1 202 ? 24.106 -3.108 -31.916 1.00 65.44 202 GLY A C 1
ATOM 1572 O O . GLY A 1 202 ? 23.229 -3.178 -32.774 1.00 65.44 202 GLY A O 1
ATOM 1573 N N . GLN A 1 203 ? 23.836 -3.379 -30.633 1.00 74.00 203 GLN A N 1
ATOM 1574 C CA . GLN A 1 203 ? 22.460 -3.558 -30.164 1.00 74.00 203 GLN A CA 1
ATOM 1575 C C . GLN A 1 203 ? 21.791 -2.197 -29.975 1.00 74.00 203 GLN A C 1
ATOM 1577 O O . GLN A 1 203 ? 22.346 -1.305 -29.334 1.00 74.00 203 GLN A O 1
ATOM 1582 N N . ILE A 1 204 ? 20.579 -2.049 -30.505 1.00 73.06 204 ILE A N 1
ATOM 1583 C CA . ILE A 1 204 ? 19.743 -0.873 -30.273 1.00 73.06 204 ILE A CA 1
ATOM 1584 C C . ILE A 1 204 ? 19.220 -0.955 -28.831 1.00 73.06 204 ILE A C 1
ATOM 1586 O O . ILE A 1 204 ? 18.475 -1.868 -28.488 1.00 73.06 204 ILE A O 1
ATOM 1590 N N . VAL A 1 205 ? 19.628 -0.020 -27.974 1.00 76.62 205 VAL A N 1
ATOM 1591 C CA . VAL A 1 205 ? 19.288 0.024 -26.550 1.00 76.62 205 VAL A CA 1
ATOM 1592 C C . VAL A 1 205 ? 18.411 1.231 -26.243 1.00 76.62 205 VAL A C 1
ATOM 1594 O O . VAL A 1 205 ? 18.722 2.360 -26.621 1.00 76.62 205 VAL A O 1
ATOM 1597 N N . GLY A 1 206 ? 17.357 0.947 -25.468 1.00 69.25 206 GLY A N 1
ATOM 1598 C CA . GLY A 1 206 ? 16.540 1.897 -24.715 1.00 69.25 206 GLY A CA 1
ATOM 1599 C C . GLY A 1 206 ? 15.639 2.790 -25.562 1.00 69.25 206 GLY A C 1
ATOM 1600 O O . GLY A 1 206 ? 15.967 3.089 -26.695 1.00 69.25 206 GLY A O 1
ATOM 1601 N N . PRO A 1 207 ? 14.525 3.283 -25.011 1.00 81.44 207 PRO A N 1
ATOM 1602 C CA . PRO A 1 207 ? 13.916 4.508 -25.496 1.00 81.44 207 PRO A CA 1
ATOM 1603 C C . PRO A 1 207 ? 14.352 5.677 -24.587 1.00 81.44 207 PRO A C 1
ATOM 1605 O O . PRO A 1 207 ? 13.898 5.791 -23.448 1.00 81.44 207 PRO A O 1
ATOM 1608 N N . TYR A 1 208 ? 15.271 6.526 -25.060 1.00 82.31 208 TYR A N 1
ATOM 1609 C CA . TYR A 1 208 ? 15.807 7.679 -24.308 1.00 82.31 208 TYR A CA 1
ATOM 1610 C C . TYR A 1 208 ? 15.227 9.032 -24.749 1.00 82.31 208 TYR A C 1
ATOM 1612 O O . TYR A 1 208 ? 15.678 10.086 -24.300 1.00 82.31 208 TYR A O 1
ATOM 1620 N N . GLY A 1 209 ? 14.262 9.015 -25.665 1.00 83.31 209 GLY A N 1
ATOM 1621 C CA . GLY A 1 209 ? 13.648 10.202 -26.242 1.00 83.31 209 GLY A CA 1
ATOM 1622 C C . GLY A 1 209 ? 12.655 10.886 -25.306 1.00 83.31 209 GLY A C 1
ATOM 1623 O O . GLY A 1 209 ? 12.109 10.295 -24.370 1.00 83.31 209 GLY A O 1
ATOM 1624 N N . LEU A 1 210 ? 12.372 12.155 -25.603 1.00 83.75 210 LEU A N 1
ATOM 1625 C CA . LEU A 1 210 ? 11.386 12.955 -24.870 1.00 83.75 210 LEU A CA 1
ATOM 1626 C C . LEU A 1 210 ? 9.976 12.348 -24.950 1.00 83.75 210 LEU A C 1
ATOM 1628 O O . LEU A 1 210 ? 9.243 12.365 -23.961 1.00 83.75 210 LEU A O 1
ATOM 1632 N N . GLY A 1 211 ? 9.610 11.759 -26.094 1.00 85.12 211 GLY A N 1
ATOM 1633 C CA . GLY A 1 211 ? 8.320 11.091 -26.270 1.00 85.12 211 GLY A CA 1
ATOM 1634 C C . GLY A 1 211 ? 8.190 9.850 -25.392 1.00 85.12 211 GLY A C 1
ATOM 1635 O O . GLY A 1 211 ? 7.160 9.649 -24.752 1.00 85.12 211 GLY A O 1
ATOM 1636 N N . ALA A 1 212 ? 9.259 9.063 -25.271 1.00 86.75 212 ALA A N 1
ATOM 1637 C CA . ALA A 1 212 ? 9.284 7.908 -24.381 1.00 86.75 212 ALA A CA 1
ATOM 1638 C C . ALA A 1 212 ? 9.156 8.305 -22.903 1.00 86.75 212 ALA A C 1
ATOM 1640 O O . ALA A 1 212 ? 8.410 7.672 -22.152 1.00 86.75 212 ALA A O 1
ATOM 1641 N N . ALA A 1 213 ? 9.817 9.393 -22.495 1.00 86.69 213 ALA A N 1
ATOM 1642 C CA . ALA A 1 213 ? 9.681 9.935 -21.147 1.00 86.69 213 ALA A CA 1
ATOM 1643 C C . ALA A 1 213 ? 8.238 10.382 -20.855 1.00 86.69 213 ALA A C 1
ATOM 1645 O O . ALA A 1 213 ? 7.689 10.025 -19.812 1.00 86.69 213 ALA A O 1
ATOM 1646 N N . MET A 1 214 ? 7.585 11.086 -21.786 1.00 89.81 214 MET A N 1
ATOM 1647 C CA . MET A 1 214 ? 6.175 11.472 -21.637 1.00 89.81 214 MET A CA 1
ATOM 1648 C C . MET A 1 214 ? 5.243 10.258 -21.568 1.00 89.81 214 MET A C 1
ATOM 1650 O O . MET A 1 214 ? 4.345 10.224 -20.727 1.00 89.81 214 MET A O 1
ATOM 1654 N N . LEU A 1 215 ? 5.470 9.242 -22.406 1.00 89.88 215 LEU A N 1
ATOM 1655 C CA . LEU A 1 215 ? 4.675 8.013 -22.400 1.00 89.88 215 LEU A CA 1
ATOM 1656 C C . LEU A 1 215 ? 4.833 7.241 -21.082 1.00 89.88 215 LEU A C 1
ATOM 1658 O O . LEU A 1 215 ? 3.850 6.718 -20.562 1.00 89.88 215 LEU A O 1
ATOM 1662 N N . SER A 1 216 ? 6.014 7.258 -20.458 1.00 90.50 216 SER A N 1
ATOM 1663 C CA . SER A 1 216 ? 6.236 6.590 -19.167 1.00 90.50 216 SER A CA 1
ATOM 1664 C C . SER A 1 216 ? 5.324 7.102 -18.035 1.00 90.50 216 SER A C 1
ATOM 1666 O O . SER A 1 216 ? 4.946 6.331 -17.150 1.00 90.50 216 SER A O 1
ATOM 1668 N N . LEU A 1 217 ? 4.870 8.363 -18.092 1.00 92.12 217 LEU A N 1
ATOM 1669 C CA . LEU A 1 217 ? 3.924 8.924 -17.116 1.00 92.12 217 LEU A CA 1
ATOM 1670 C C . LEU A 1 217 ? 2.566 8.208 -17.140 1.00 92.12 217 LEU A C 1
ATOM 1672 O O . LEU A 1 217 ? 1.895 8.120 -16.107 1.00 92.12 217 LEU A O 1
ATOM 1676 N N . PHE A 1 218 ? 2.175 7.641 -18.286 1.00 93.31 218 PHE A N 1
ATOM 1677 C CA . PHE A 1 218 ? 0.938 6.870 -18.419 1.00 93.31 218 PHE A CA 1
ATOM 1678 C C . PHE A 1 218 ? 0.982 5.546 -17.648 1.00 93.31 218 PHE A C 1
ATOM 1680 O O . PHE A 1 218 ? -0.073 5.051 -17.257 1.00 93.31 218 PHE A O 1
ATOM 1687 N N . ILE A 1 219 ? 2.169 5.012 -17.337 1.00 91.19 219 ILE A N 1
ATOM 1688 C CA . ILE A 1 219 ? 2.320 3.824 -16.479 1.00 91.19 219 ILE A CA 1
ATOM 1689 C C . ILE A 1 219 ? 1.856 4.155 -15.055 1.00 91.19 219 ILE A C 1
ATOM 1691 O O . ILE A 1 219 ? 1.012 3.458 -14.485 1.00 91.19 219 ILE A O 1
ATOM 1695 N N . VAL A 1 220 ? 2.365 5.257 -14.494 1.00 91.69 220 VAL A N 1
ATOM 1696 C CA . VAL A 1 220 ? 2.022 5.704 -13.135 1.00 91.69 220 VAL A CA 1
ATOM 1697 C C . VAL A 1 220 ? 0.563 6.160 -13.070 1.00 91.69 220 VAL A C 1
ATOM 1699 O O . VAL A 1 220 ? -0.167 5.768 -12.157 1.00 91.69 220 VAL A O 1
ATOM 1702 N N . LEU A 1 221 ? 0.105 6.929 -14.065 1.00 91.31 221 LEU A N 1
ATOM 1703 C CA . LEU A 1 221 ? -1.293 7.354 -14.170 1.00 91.31 221 LEU A CA 1
ATOM 1704 C C . LEU A 1 221 ? -2.248 6.168 -14.331 1.00 91.31 221 LEU A C 1
ATOM 1706 O O . LEU A 1 221 ? -3.297 6.157 -13.695 1.00 91.31 221 LEU A O 1
ATOM 1710 N N . GLY A 1 222 ? -1.891 5.160 -15.129 1.00 92.56 222 GLY A N 1
ATOM 1711 C CA . GLY A 1 222 ? -2.710 3.969 -15.344 1.00 92.56 222 GLY A CA 1
ATOM 1712 C C . GLY A 1 222 ? -2.911 3.162 -14.065 1.00 92.56 222 GLY A C 1
ATOM 1713 O O . GLY A 1 222 ? -4.047 2.832 -13.712 1.00 92.56 222 GLY A O 1
ATOM 1714 N N . ALA A 1 223 ? -1.830 2.913 -13.321 1.00 90.31 223 ALA A N 1
ATOM 1715 C CA . ALA A 1 223 ? -1.905 2.242 -12.025 1.00 90.31 223 ALA A CA 1
ATOM 1716 C C . ALA A 1 223 ? -2.720 3.060 -11.004 1.00 90.31 223 ALA A C 1
ATOM 1718 O O . ALA A 1 223 ? -3.607 2.520 -10.337 1.00 90.31 223 ALA A O 1
ATOM 1719 N N . GLY A 1 224 ? -2.470 4.372 -10.922 1.00 90.69 224 GLY A N 1
ATOM 1720 C CA . GLY A 1 224 ? -3.166 5.272 -10.002 1.00 90.69 224 GLY A CA 1
ATOM 1721 C C . GLY A 1 224 ? -4.664 5.401 -10.292 1.00 90.69 224 GLY A C 1
ATOM 1722 O O . GLY A 1 224 ? -5.485 5.258 -9.382 1.00 90.69 224 GLY A O 1
ATOM 1723 N N . LEU A 1 225 ? -5.043 5.621 -11.555 1.00 89.81 225 LEU A N 1
ATOM 1724 C CA . LEU A 1 225 ? -6.442 5.741 -11.974 1.00 89.81 225 LEU A CA 1
ATOM 1725 C C . LEU A 1 225 ? -7.201 4.428 -11.801 1.00 89.81 225 LEU A C 1
ATOM 1727 O O . LEU A 1 225 ? -8.329 4.458 -11.318 1.00 89.81 225 LEU A O 1
ATOM 1731 N N . SER A 1 226 ? -6.591 3.286 -12.129 1.00 89.81 226 SER A N 1
ATOM 1732 C CA . SER A 1 226 ? -7.216 1.972 -11.938 1.00 89.81 226 SER A CA 1
ATOM 1733 C C . SER A 1 226 ? -7.633 1.754 -10.479 1.00 89.81 226 SER A C 1
ATOM 1735 O O . SER A 1 226 ? -8.816 1.544 -10.181 1.00 89.81 226 SER A O 1
ATOM 1737 N N . ILE A 1 227 ? -6.685 1.913 -9.548 1.00 90.00 227 ILE A N 1
ATOM 1738 C CA . ILE A 1 227 ? -6.932 1.737 -8.111 1.00 90.00 227 ILE A CA 1
ATOM 1739 C C . ILE A 1 227 ? -7.915 2.799 -7.593 1.00 90.00 227 ILE A C 1
ATOM 1741 O O . ILE A 1 227 ? -8.869 2.472 -6.881 1.00 90.00 227 ILE A O 1
ATOM 1745 N N . GLY A 1 228 ? -7.730 4.065 -7.975 1.00 87.44 228 GLY A N 1
ATOM 1746 C CA . GLY A 1 228 ? -8.579 5.173 -7.533 1.00 87.44 228 GLY A CA 1
ATOM 1747 C C . GLY A 1 228 ? -10.035 5.031 -7.981 1.00 87.44 228 GLY A C 1
ATOM 1748 O O . GLY A 1 228 ? -10.955 5.184 -7.173 1.00 87.44 228 GLY A O 1
ATOM 1749 N N . ILE A 1 229 ? -10.265 4.680 -9.249 1.00 86.06 229 ILE A N 1
ATOM 1750 C CA . ILE A 1 229 ? -11.608 4.450 -9.798 1.00 86.06 229 ILE A CA 1
ATOM 1751 C C . ILE A 1 229 ? -12.260 3.248 -9.111 1.00 86.06 229 ILE A C 1
ATOM 1753 O O . ILE A 1 229 ? -13.439 3.326 -8.762 1.00 86.06 229 ILE A O 1
ATOM 1757 N N . TYR A 1 230 ? -11.500 2.182 -8.836 1.00 86.69 230 TYR A N 1
ATOM 1758 C CA . TYR A 1 230 ? -12.032 0.984 -8.179 1.00 86.69 230 TYR A CA 1
ATOM 1759 C C . TYR A 1 230 ? -12.618 1.316 -6.802 1.00 86.69 230 TYR A C 1
ATOM 1761 O O . TYR A 1 230 ? -13.785 1.017 -6.525 1.00 86.69 230 TYR A O 1
ATOM 1769 N N . TYR A 1 231 ? -11.846 2.001 -5.953 1.00 84.19 231 TYR A N 1
ATOM 1770 C CA . TYR A 1 231 ? -12.310 2.374 -4.618 1.00 84.19 231 TYR A CA 1
ATOM 1771 C C . TYR A 1 231 ? -13.409 3.437 -4.650 1.00 84.19 231 TYR A C 1
ATOM 1773 O O . TYR A 1 231 ? -14.351 3.355 -3.856 1.00 84.19 231 TYR A O 1
ATOM 1781 N N . LYS A 1 232 ? -13.341 4.399 -5.579 1.00 83.44 232 LYS A N 1
ATOM 1782 C CA . LYS A 1 232 ? -14.370 5.436 -5.737 1.00 83.44 232 LYS A CA 1
ATOM 1783 C C . LYS A 1 232 ? -15.722 4.834 -6.115 1.00 83.44 232 LYS A C 1
ATOM 1785 O O . LYS A 1 232 ? -16.734 5.206 -5.527 1.00 83.44 232 LYS A O 1
ATOM 1790 N N . LEU A 1 233 ? -15.742 3.901 -7.067 1.00 80.31 233 LEU A N 1
ATOM 1791 C CA . LEU A 1 233 ? -16.962 3.219 -7.494 1.00 80.31 233 LEU A CA 1
ATOM 1792 C C . LEU A 1 233 ? -17.511 2.344 -6.363 1.00 80.31 233 LEU A C 1
ATOM 1794 O O . LEU A 1 233 ? -18.653 2.541 -5.949 1.00 80.31 233 LEU A O 1
ATOM 1798 N N . ARG A 1 234 ? -16.687 1.454 -5.794 1.00 76.44 234 ARG A N 1
ATOM 1799 C CA . ARG A 1 234 ? -17.112 0.539 -4.722 1.00 76.44 234 ARG A CA 1
ATOM 1800 C C . ARG A 1 234 ? -17.685 1.271 -3.502 1.00 76.44 234 ARG A C 1
ATOM 1802 O O . ARG A 1 234 ? -18.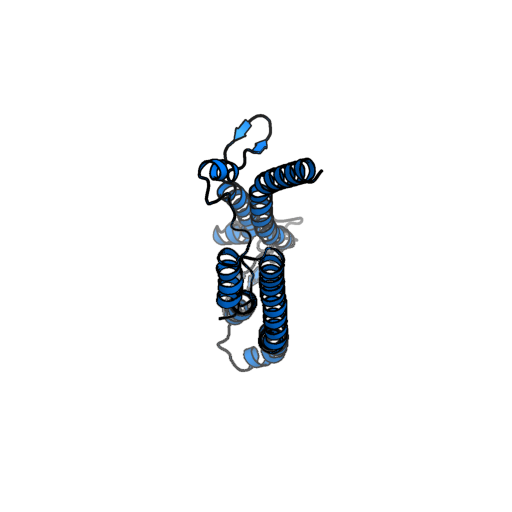655 0.809 -2.909 1.00 76.44 234 ARG A O 1
ATOM 1809 N N . SER A 1 235 ? -17.102 2.407 -3.123 1.00 75.62 235 SER A N 1
ATOM 1810 C CA . SER A 1 235 ? -17.483 3.111 -1.890 1.00 75.62 235 SER A CA 1
ATOM 1811 C C . SER A 1 235 ? -18.718 4.000 -2.051 1.00 75.62 235 SER A C 1
ATOM 1813 O O . SER A 1 235 ? -19.392 4.281 -1.065 1.00 75.62 235 SER A O 1
ATOM 1815 N N . LYS A 1 236 ? -19.056 4.435 -3.273 1.00 79.56 236 LYS A N 1
ATOM 1816 C CA . LYS A 1 236 ? -20.110 5.438 -3.511 1.00 79.56 236 LYS A CA 1
ATOM 1817 C C . LYS A 1 236 ? -21.483 5.004 -2.985 1.00 79.56 236 LYS A C 1
ATOM 1819 O O . LYS A 1 236 ? -22.173 5.792 -2.342 1.00 79.56 236 LYS A O 1
ATOM 1824 N N . ASN A 1 237 ? -21.869 3.754 -3.234 1.00 72.12 237 ASN A N 1
ATOM 1825 C CA . ASN A 1 237 ? -23.161 3.227 -2.789 1.00 72.12 237 ASN A CA 1
ATOM 1826 C C . ASN A 1 237 ? -23.187 2.975 -1.276 1.00 72.12 237 ASN A C 1
ATOM 1828 O O . ASN A 1 237 ? -24.175 3.299 -0.622 1.00 72.12 237 ASN A O 1
ATOM 1832 N N . ILE A 1 238 ? -22.086 2.463 -0.719 1.00 74.88 238 ILE A N 1
ATOM 1833 C CA . ILE A 1 238 ? -21.953 2.187 0.719 1.00 74.88 238 ILE A CA 1
ATOM 1834 C C . ILE A 1 238 ? -22.034 3.490 1.522 1.00 74.88 238 ILE A C 1
ATOM 1836 O O . ILE A 1 238 ? -22.773 3.567 2.500 1.00 74.88 238 ILE A O 1
ATOM 1840 N N . ILE A 1 239 ? -21.344 4.544 1.077 1.00 79.31 239 ILE A N 1
ATOM 1841 C CA . ILE A 1 239 ? -21.394 5.866 1.720 1.00 79.31 239 ILE A CA 1
ATOM 1842 C C . ILE A 1 239 ? -22.825 6.413 1.713 1.00 79.31 239 ILE A C 1
ATOM 1844 O O . ILE A 1 239 ? -23.309 6.862 2.748 1.00 79.31 239 ILE A O 1
ATOM 1848 N N . LYS A 1 240 ? -23.538 6.292 0.588 1.00 81.38 240 LYS A N 1
ATOM 1849 C CA . LYS A 1 240 ? -24.933 6.740 0.478 1.00 81.38 240 LYS A CA 1
ATOM 1850 C C . LYS A 1 240 ? -25.872 5.993 1.432 1.00 81.38 240 LYS A C 1
ATOM 1852 O O . LYS A 1 240 ? -26.803 6.591 1.966 1.00 81.38 240 LYS A O 1
ATOM 1857 N N . ILE A 1 241 ? -25.654 4.693 1.642 1.00 79.38 241 ILE A N 1
ATOM 1858 C CA . ILE A 1 241 ? -26.410 3.906 2.629 1.00 79.38 241 ILE A CA 1
ATOM 1859 C C . ILE A 1 241 ? -26.072 4.385 4.044 1.00 79.38 241 ILE A C 1
ATOM 1861 O O . ILE A 1 241 ? -26.981 4.670 4.816 1.00 79.38 241 ILE A O 1
ATOM 1865 N N . ARG A 1 242 ? -24.785 4.567 4.355 1.00 77.94 242 ARG A N 1
ATOM 1866 C CA . ARG A 1 242 ? -24.326 5.051 5.663 1.00 77.94 242 ARG A CA 1
ATOM 1867 C C . ARG A 1 242 ? -24.902 6.421 6.024 1.00 77.94 242 ARG A C 1
ATOM 1869 O O . ARG A 1 242 ? -25.303 6.630 7.161 1.00 77.94 242 ARG A O 1
ATOM 1876 N N . GLU A 1 243 ? -24.955 7.350 5.072 1.00 86.38 243 GLU A N 1
ATOM 1877 C CA . GLU A 1 243 ? -25.565 8.672 5.267 1.00 86.38 243 GLU A CA 1
ATOM 1878 C C . GLU A 1 243 ? -27.065 8.579 5.560 1.00 86.38 243 GLU A C 1
ATOM 1880 O O . GLU A 1 243 ? -27.564 9.292 6.427 1.00 86.38 243 GLU A O 1
ATOM 1885 N N . ARG A 1 244 ? -27.783 7.668 4.888 1.00 84.12 244 ARG A N 1
ATOM 1886 C CA . ARG A 1 244 ? -29.202 7.410 5.178 1.00 84.12 244 ARG A CA 1
ATOM 1887 C C . ARG A 1 244 ? -29.399 6.830 6.574 1.00 84.12 244 ARG A C 1
ATOM 1889 O O . ARG A 1 244 ? -30.284 7.304 7.276 1.00 84.12 244 ARG A O 1
ATOM 1896 N N . SER A 1 245 ? -28.575 5.865 6.986 1.00 82.88 245 SER A N 1
ATOM 1897 C CA . SER A 1 245 ? -28.631 5.307 8.343 1.00 82.88 245 SER A CA 1
ATOM 1898 C C . SER A 1 245 ? -28.372 6.377 9.400 1.00 82.88 245 SER A C 1
ATOM 1900 O O . SER A 1 245 ? -29.170 6.513 10.316 1.00 82.88 245 SER A O 1
ATOM 1902 N N . LYS A 1 246 ? -27.339 7.213 9.219 1.00 84.31 246 LYS A N 1
ATOM 1903 C CA . LYS A 1 246 ? -27.064 8.343 10.124 1.00 84.31 246 LYS A CA 1
ATOM 1904 C C . LYS A 1 246 ? -28.228 9.327 10.212 1.00 84.31 246 LYS A C 1
ATOM 1906 O O . LYS A 1 246 ? -28.494 9.864 11.280 1.00 84.31 246 LYS A O 1
ATOM 1911 N N . LYS A 1 247 ? -28.906 9.587 9.089 1.00 90.94 247 LYS A N 1
ATOM 1912 C CA . LYS A 1 247 ? -30.078 10.465 9.070 1.00 90.94 247 LYS A CA 1
ATOM 1913 C C . LYS A 1 247 ? -31.239 9.862 9.866 1.00 90.94 247 LYS A C 1
ATOM 1915 O O . LYS A 1 247 ? -31.843 10.572 10.654 1.00 90.94 247 LYS A O 1
ATOM 1920 N N . LEU A 1 248 ? -31.505 8.567 9.694 1.00 88.62 248 LEU A N 1
ATOM 1921 C CA . LEU A 1 248 ? -32.529 7.855 10.463 1.00 88.62 248 LEU A CA 1
ATOM 1922 C C . LEU A 1 248 ? -32.195 7.839 11.958 1.00 88.62 248 LEU A C 1
ATOM 1924 O O . LEU A 1 248 ? -33.048 8.166 12.768 1.00 88.62 248 LEU A O 1
ATOM 1928 N N . GLU A 1 249 ? -30.952 7.526 12.332 1.00 85.06 249 GLU A N 1
ATOM 1929 C CA . GLU A 1 249 ? -30.503 7.577 13.731 1.00 85.06 249 GLU A CA 1
ATOM 1930 C C . GLU A 1 249 ? -30.724 8.961 14.352 1.00 85.06 249 GLU A C 1
ATOM 1932 O O . GLU A 1 249 ? -31.192 9.050 15.480 1.00 85.06 249 GLU A O 1
ATOM 1937 N N . ALA A 1 250 ? -30.452 10.038 13.608 1.00 87.25 250 ALA A N 1
ATOM 1938 C CA . ALA A 1 250 ? -30.715 11.398 14.070 1.00 87.25 250 ALA A CA 1
ATOM 1939 C C . ALA A 1 250 ? -32.218 11.707 14.218 1.00 87.25 250 ALA A C 1
ATOM 1941 O O . ALA A 1 250 ? -32.584 12.454 15.117 1.00 87.25 250 ALA A O 1
ATOM 1942 N N . GLU A 1 251 ? -33.075 11.134 13.366 1.00 89.25 251 GLU A N 1
ATOM 1943 C CA . GLU A 1 251 ? -34.539 11.266 13.446 1.00 89.25 251 GLU A CA 1
ATOM 1944 C C . GLU A 1 251 ? -35.145 10.462 14.617 1.00 89.25 251 GLU A C 1
ATOM 1946 O O . GLU A 1 251 ? -36.191 10.843 15.129 1.00 89.25 251 GLU A O 1
ATOM 1951 N N . PHE A 1 252 ? -34.500 9.376 15.063 1.00 81.88 252 PHE A N 1
ATOM 1952 C CA . PHE A 1 252 ? -34.931 8.574 16.223 1.00 81.88 252 PHE A CA 1
ATOM 1953 C C . PHE A 1 252 ? -34.281 8.992 17.550 1.00 81.88 252 PHE A C 1
ATOM 1955 O O . PHE A 1 252 ? -34.733 8.565 18.611 1.00 81.88 252 PHE A O 1
ATOM 1962 N N . ALA A 1 253 ? -33.208 9.784 17.505 1.00 69.31 253 ALA A N 1
ATOM 1963 C CA . ALA A 1 253 ? -32.528 10.310 18.688 1.00 69.31 253 ALA A CA 1
ATOM 1964 C C . ALA A 1 253 ? -33.163 11.605 19.243 1.00 69.31 253 ALA A C 1
ATOM 1966 O O . ALA A 1 253 ? -32.666 12.132 20.240 1.00 69.31 253 ALA A O 1
ATOM 1967 N N . SER A 1 254 ? -34.229 12.116 18.609 1.00 48.34 254 SER A N 1
ATOM 1968 C CA . SER A 1 254 ? -35.078 13.227 19.080 1.00 48.34 254 SER A CA 1
ATOM 1969 C C . SER A 1 254 ? -36.418 12.724 19.597 1.00 48.34 254 SER A C 1
ATOM 1971 O O . SER A 1 254 ? -36.847 13.202 20.667 1.00 48.34 254 SER A O 1
#

Secondary structure (DSSP, 8-state):
-HHHHHHHHHHHHHT-SSHHHHHHHHHHHHHHHHHHHHHHHHHHHHHHHHHHHHHHIIIIIHHHHHHHHHHHHHHH-TT--HHHHHHIIIIIHHHHHHHHHHHHHTT-TT------HHHH-HHHHTTTSEEEEETTEEEEE-HHHHHHHHHHHHHHHHHHHHHHHHTTPPP-EEEEE-TTSTTSEEEESS--EE--STTSTT-EE---SHHHHHHHHHHHHHHHHHHHHHHHHHHHHHHHHHHHHHHHHHHH--

Sequence (254 aa):
MEFIEAFHLIESSLYESSNERRLSLLDKSLDVILTETYEKMLHYAHNLKSPITMLHMLGVILPILGLVILPLVVNFMGNVKWYHLAMGYNVALPISVYLLGKKILATRPTGYGDTDTSDANPNLKKYKDVIINLAGLEIRLNPIIFSVFIGIVFLLIGFSPLIMHAAGIPDIPLYGEDSTSPCGGMFCLLGYKESTAPETLGQIVGPYGLGAAMLSLFIVLGAGLSIGIYYKLRSKNIIKIRERSKKLEAEFAS

Foldseek 3Di:
DLLVVLVVLQVVLVVDDDPVSSVVSPVVSVVSVVVVLVVLQVVLVVVLVVLVVVLCCLQPVVLVVCVVCVVVCVVVPVPDDPVVVCCVNVPVSVVVSVVSVCVSVVVRPPPPDDPPCLVVDPVSVVLLFFQDDDPNDRDGDNLLVVLVVQLVVLQCQLCVLVVCVVVVNFFDADAAADPPASRRHPATQQCWDADPDPVRGRDTDGRPHPNNVVSNVSNVVSVVSSVVSSCCRSCVSVVVVVVVVVVVVVVVVD